Protein AF-A0A1G2R1B7-F1 (afdb_monomer_lite)

Structure (mmCIF, N/CA/C/O backbone):
data_AF-A0A1G2R1B7-F1
#
_entry.id   AF-A0A1G2R1B7-F1
#
loop_
_atom_site.group_PDB
_atom_site.id
_atom_site.type_symbol
_atom_site.label_atom_id
_atom_site.label_alt_id
_atom_site.label_comp_id
_atom_site.label_asym_id
_atom_site.label_entity_id
_atom_site.label_seq_id
_atom_site.pdbx_PDB_ins_code
_atom_site.Cartn_x
_atom_site.Cartn_y
_atom_site.Cartn_z
_atom_site.occupancy
_atom_site.B_iso_or_equiv
_atom_site.auth_seq_id
_atom_site.auth_comp_id
_atom_site.auth_asym_id
_atom_site.auth_atom_id
_atom_site.pdbx_PDB_model_num
ATOM 1 N N . MET A 1 1 ? -41.266 -16.922 10.025 1.00 44.12 1 MET A N 1
ATOM 2 C CA . MET A 1 1 ? -40.026 -17.659 10.329 1.00 44.12 1 MET A CA 1
ATOM 3 C C . MET A 1 1 ? -39.597 -18.294 9.034 1.00 44.12 1 MET A C 1
ATOM 5 O O . MET A 1 1 ? -40.320 -19.170 8.600 1.00 44.12 1 MET A O 1
ATOM 9 N N . GLU A 1 2 ? -38.520 -17.821 8.412 1.00 32.66 2 GLU A N 1
ATOM 10 C CA . GLU A 1 2 ? -37.800 -18.584 7.388 1.00 32.66 2 GLU A CA 1
ATOM 11 C C . GLU A 1 2 ? -36.465 -17.902 7.051 1.00 32.66 2 GLU A C 1
ATOM 13 O O . GLU A 1 2 ? -36.410 -16.708 6.770 1.00 32.66 2 GLU A O 1
ATOM 18 N N . ASN A 1 3 ? -35.417 -18.723 7.133 1.00 31.48 3 ASN A N 1
ATOM 19 C CA . ASN A 1 3 ? -34.144 -18.687 6.414 1.00 31.48 3 ASN A CA 1
ATOM 20 C C . ASN A 1 3 ? -33.183 -17.501 6.605 1.00 31.48 3 ASN A C 1
ATOM 22 O O . ASN A 1 3 ? -32.938 -16.717 5.697 1.00 31.48 3 ASN A O 1
ATOM 26 N N . TYR A 1 4 ? -32.482 -17.519 7.745 1.00 33.72 4 TYR A N 1
ATOM 27 C CA . TYR A 1 4 ? -31.070 -17.123 7.803 1.00 33.72 4 TYR A CA 1
ATOM 28 C C . TYR A 1 4 ? -30.216 -18.385 7.935 1.00 33.72 4 TYR A C 1
ATOM 30 O O . TYR A 1 4 ? -29.859 -18.793 9.038 1.00 33.72 4 TYR A O 1
ATOM 38 N N . GLN A 1 5 ? -29.912 -19.037 6.817 1.00 36.97 5 GLN A N 1
ATOM 39 C CA . GLN A 1 5 ? -28.820 -20.001 6.777 1.00 36.97 5 GLN A CA 1
ATOM 40 C C . GLN A 1 5 ? -27.848 -19.628 5.666 1.00 36.97 5 GLN A C 1
ATOM 42 O O . GLN A 1 5 ? -28.251 -19.266 4.564 1.00 36.97 5 GLN A O 1
ATOM 47 N N . SER A 1 6 ? -26.571 -19.756 6.028 1.00 38.34 6 SER A N 1
ATOM 48 C CA . SER A 1 6 ? -25.398 -19.755 5.155 1.00 38.34 6 SER A CA 1
ATOM 49 C C . SER A 1 6 ? -24.804 -18.388 4.812 1.00 38.34 6 SER A C 1
ATOM 51 O O . SER A 1 6 ? -24.562 -18.072 3.653 1.00 38.34 6 SER A O 1
ATOM 53 N N . ALA A 1 7 ? -24.453 -17.610 5.839 1.00 36.97 7 ALA A N 1
ATOM 54 C CA . ALA A 1 7 ? -23.246 -16.793 5.749 1.00 36.97 7 ALA A CA 1
ATOM 55 C C . ALA A 1 7 ? -22.098 -17.651 6.284 1.00 36.97 7 ALA A C 1
ATOM 57 O O . ALA A 1 7 ? -22.172 -18.129 7.416 1.00 36.97 7 ALA A O 1
ATOM 58 N N . SER A 1 8 ? -21.062 -17.876 5.480 1.00 41.03 8 SER A N 1
ATOM 59 C CA . SER A 1 8 ? -19.777 -18.381 5.957 1.00 41.03 8 SER A CA 1
ATOM 60 C C . SER A 1 8 ? -19.299 -17.453 7.077 1.00 41.03 8 SER A C 1
ATOM 62 O O . SER A 1 8 ? -18.771 -16.374 6.808 1.00 41.03 8 SER A O 1
ATOM 64 N N . SER A 1 9 ? -19.588 -17.817 8.327 1.00 53.25 9 SER A N 1
ATOM 65 C CA . SER A 1 9 ? -19.239 -17.030 9.503 1.00 53.25 9 SER A CA 1
ATOM 66 C C . SER A 1 9 ? -17.726 -16.995 9.567 1.00 53.25 9 SER A C 1
ATOM 68 O O . SER A 1 9 ? -17.106 -17.965 10.001 1.00 53.25 9 SER A O 1
ATOM 70 N N . SER A 1 10 ? -17.133 -15.889 9.123 1.00 67.31 10 SER A N 1
ATOM 71 C CA . SER A 1 10 ? -15.720 -15.641 9.344 1.00 67.31 10 SER A CA 1
ATOM 72 C C . SER A 1 10 ? -15.448 -15.867 10.832 1.00 67.31 10 SER A C 1
ATOM 74 O O . SER A 1 10 ? -16.235 -15.415 11.668 1.00 67.31 10 SER A O 1
ATOM 76 N N . PRO A 1 11 ? -14.391 -16.583 11.227 1.00 69.12 11 PRO A N 1
ATOM 77 C CA . PRO A 1 11 ? -14.187 -16.892 12.638 1.00 69.12 11 PRO A CA 1
ATOM 78 C C . PRO A 1 11 ? -13.957 -15.618 13.487 1.00 69.12 11 PRO A C 1
ATOM 80 O O . PRO A 1 11 ? -14.194 -15.613 14.695 1.00 69.12 11 PRO A O 1
ATOM 83 N N . TYR A 1 12 ? -13.645 -14.486 12.844 1.00 78.75 12 TYR A N 1
ATOM 84 C CA . TYR A 1 12 ? -13.665 -13.148 13.446 1.00 78.75 12 TYR A CA 1
ATOM 85 C C . TYR A 1 12 ? -15.077 -12.636 13.772 1.00 78.75 12 TYR A C 1
ATOM 87 O O . TYR A 1 12 ? -15.258 -11.948 14.777 1.00 78.75 12 TYR A O 1
ATOM 95 N N . ASP A 1 13 ? -16.089 -12.988 12.977 1.00 81.12 13 ASP A N 1
ATOM 96 C CA . ASP A 1 13 ? -17.489 -12.652 13.256 1.00 81.12 13 ASP A CA 1
ATOM 97 C C . ASP A 1 13 ? -18.001 -13.402 14.491 1.00 81.12 13 ASP A C 1
ATOM 99 O O . ASP A 1 13 ? -18.752 -12.834 15.285 1.00 81.12 13 ASP A O 1
ATOM 103 N N . ALA A 1 14 ? -17.530 -14.633 14.719 1.00 83.00 14 ALA A N 1
ATOM 104 C CA . ALA A 1 14 ? -17.841 -15.402 15.924 1.00 83.00 14 ALA A CA 1
ATOM 105 C C . ALA A 1 14 ? -17.226 -14.776 17.193 1.00 83.00 14 ALA A C 1
ATOM 107 O O . ALA A 1 14 ? -17.920 -14.610 18.205 1.00 83.00 14 ALA A O 1
ATOM 108 N N . ILE A 1 15 ? -15.953 -14.358 17.132 1.00 86.12 15 ILE A N 1
ATOM 109 C CA . ILE A 1 15 ? -15.302 -13.593 18.213 1.00 86.12 15 ILE A CA 1
ATOM 110 C C . ILE A 1 15 ? -16.074 -12.294 18.465 1.00 86.12 15 ILE A C 1
ATOM 112 O O . ILE A 1 15 ? -16.459 -12.001 19.599 1.00 86.12 15 ILE A O 1
ATOM 116 N N . ARG A 1 16 ? -16.359 -11.529 17.405 1.00 89.19 16 ARG A N 1
ATOM 117 C CA . ARG A 1 16 ? -17.086 -10.260 17.496 1.00 89.19 16 ARG A CA 1
ATOM 118 C C . ARG A 1 16 ? -18.461 -10.439 18.132 1.00 89.19 16 ARG A C 1
ATOM 120 O O . ARG A 1 16 ? -18.820 -9.660 19.011 1.00 89.19 16 ARG A O 1
ATOM 127 N N . ALA A 1 17 ? -19.224 -11.447 17.718 1.00 89.19 17 ALA A N 1
ATOM 128 C CA . ALA A 1 17 ? -20.538 -11.743 18.279 1.00 89.19 17 ALA A CA 1
ATOM 129 C C . ALA A 1 17 ? -20.452 -12.088 19.773 1.00 89.19 17 ALA A C 1
ATOM 131 O O . ALA A 1 17 ? -21.257 -11.606 20.572 1.00 89.19 17 ALA A O 1
ATOM 132 N N . THR A 1 18 ? -19.441 -12.868 20.165 1.00 89.56 18 THR A N 1
ATOM 133 C CA . THR A 1 18 ? -19.199 -13.228 21.568 1.00 89.56 18 THR A CA 1
ATOM 134 C C . THR A 1 18 ? -18.861 -12.000 22.413 1.00 89.56 18 THR A C 1
ATOM 136 O O . THR A 1 18 ? -19.442 -11.811 23.482 1.00 89.56 18 THR A O 1
ATOM 139 N N . LEU A 1 19 ? -17.974 -11.132 21.922 1.00 91.19 19 LEU A N 1
ATOM 140 C CA . LEU A 1 19 ? -17.608 -9.891 22.602 1.00 91.19 19 LEU A CA 1
ATOM 141 C C . LEU A 1 19 ? -18.782 -8.917 22.698 1.00 91.19 19 LEU A C 1
ATOM 143 O O . LEU A 1 19 ? -19.008 -8.369 23.768 1.00 91.19 19 LEU A O 1
ATOM 147 N N . LEU A 1 20 ? -19.577 -8.755 21.636 1.00 92.62 20 LEU A N 1
ATOM 148 C CA . LEU A 1 20 ? -20.791 -7.928 21.667 1.00 92.62 20 LEU A CA 1
ATOM 149 C C . LEU A 1 20 ? -21.794 -8.433 22.708 1.00 92.62 20 LEU A C 1
ATOM 151 O O . LEU A 1 20 ? -22.391 -7.636 23.427 1.00 92.62 20 LEU A O 1
ATOM 155 N N . LYS A 1 21 ? -21.961 -9.755 22.829 1.00 93.81 21 LYS A N 1
ATOM 156 C CA . LYS A 1 21 ? -22.828 -10.346 23.853 1.00 93.81 21 LYS A CA 1
ATOM 157 C C . LYS A 1 21 ? -22.319 -10.052 25.267 1.00 93.81 21 LYS A C 1
ATOM 159 O O . LYS A 1 21 ? -23.119 -9.707 26.132 1.00 93.81 21 LYS A O 1
ATOM 164 N N . ARG A 1 22 ? -21.010 -10.186 25.507 1.00 92.69 22 ARG A N 1
ATOM 165 C CA . ARG A 1 22 ? -20.394 -9.893 26.813 1.00 92.69 22 ARG A CA 1
ATOM 166 C C . ARG A 1 22 ? -20.450 -8.404 27.160 1.00 92.69 22 ARG A C 1
ATOM 168 O O . ARG A 1 22 ? -20.763 -8.059 28.292 1.00 92.69 22 ARG A O 1
ATOM 175 N N . GLU A 1 23 ? -20.218 -7.537 26.180 1.00 94.56 23 GLU A N 1
ATOM 176 C CA . GLU A 1 23 ? -20.336 -6.081 26.302 1.00 94.56 23 GLU A CA 1
ATOM 177 C C . GLU A 1 23 ? -21.761 -5.679 26.700 1.00 94.56 23 GLU A C 1
ATOM 179 O O . GLU A 1 23 ? -21.957 -4.967 27.685 1.00 94.56 23 GLU A O 1
ATOM 184 N N . PHE A 1 24 ? -22.764 -6.245 26.022 1.00 94.06 24 PHE A N 1
ATOM 185 C CA . PHE A 1 24 ? -24.167 -6.040 26.364 1.00 94.06 24 PHE A CA 1
ATOM 186 C C . PHE A 1 24 ? -24.490 -6.512 27.789 1.00 94.06 24 PHE A C 1
ATOM 188 O O . PHE A 1 24 ? -25.140 -5.795 28.546 1.00 94.06 24 PHE A O 1
ATOM 195 N N . GLN A 1 25 ? -24.001 -7.690 28.189 1.00 94.69 25 GLN A N 1
ATOM 196 C CA . GLN A 1 25 ? -24.178 -8.194 29.554 1.00 94.69 25 GLN A CA 1
ATOM 197 C C . GLN A 1 25 ? -23.527 -7.279 30.600 1.00 94.69 25 GLN A C 1
ATOM 199 O O . GLN A 1 25 ? -24.131 -7.037 31.640 1.00 94.69 25 GLN A O 1
ATOM 204 N N . ALA A 1 26 ? -22.332 -6.743 30.337 1.00 93.88 26 ALA A N 1
ATOM 205 C CA . ALA A 1 26 ? -21.675 -5.790 31.232 1.00 93.88 26 ALA A CA 1
ATOM 206 C C . ALA A 1 26 ? -22.489 -4.492 31.373 1.00 93.88 26 ALA A C 1
ATOM 208 O O . ALA A 1 26 ? -22.674 -4.001 32.486 1.00 93.88 26 ALA A O 1
ATOM 209 N N . ARG A 1 27 ? -23.059 -3.981 30.272 1.00 94.31 27 ARG A N 1
ATOM 210 C CA . ARG A 1 27 ? -23.970 -2.825 30.306 1.00 94.31 27 ARG A CA 1
ATOM 211 C C . ARG A 1 27 ? -25.222 -3.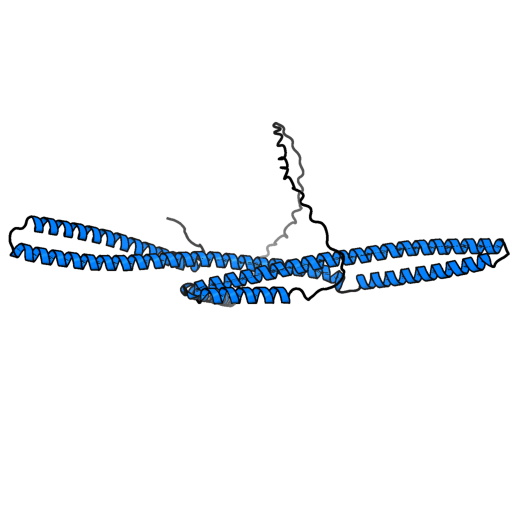086 31.137 1.00 94.31 27 ARG A C 1
ATOM 213 O O . ARG A 1 27 ? -25.626 -2.210 31.898 1.00 94.31 27 ARG A O 1
ATOM 220 N N . GLU A 1 28 ? -25.832 -4.263 31.012 1.00 96.25 28 GLU A N 1
ATOM 221 C CA . GLU A 1 28 ? -26.995 -4.628 31.830 1.00 96.25 28 GLU A CA 1
ATOM 222 C C . GLU A 1 28 ? -26.633 -4.714 33.320 1.00 96.25 28 GLU A C 1
ATOM 224 O O . GLU A 1 28 ? -27.326 -4.105 34.132 1.00 96.25 28 GLU A O 1
ATOM 229 N N . LYS A 1 29 ? -25.501 -5.341 33.679 1.00 95.50 29 LYS A N 1
ATOM 230 C CA . LYS A 1 29 ? -25.007 -5.361 35.071 1.00 95.50 29 LYS A CA 1
ATOM 231 C C . LYS A 1 29 ? -24.834 -3.948 35.638 1.00 95.50 29 LYS A C 1
ATOM 233 O O . LYS A 1 29 ? -25.224 -3.686 36.768 1.00 95.50 29 LYS A O 1
ATOM 238 N N . ILE A 1 30 ? -24.268 -3.021 34.861 1.00 96.56 30 ILE A N 1
ATOM 239 C CA . ILE A 1 30 ? -24.090 -1.623 35.289 1.00 96.56 30 ILE A CA 1
ATOM 240 C C . ILE A 1 30 ? -25.446 -0.947 35.530 1.00 96.56 30 ILE A C 1
ATOM 242 O O . ILE A 1 30 ? -25.605 -0.218 36.507 1.00 96.56 30 ILE A O 1
ATOM 246 N N . ARG A 1 31 ? -26.448 -1.207 34.681 1.00 96.88 31 ARG A N 1
ATOM 247 C CA . ARG A 1 31 ? -27.810 -0.687 34.892 1.00 96.88 31 ARG A CA 1
ATOM 248 C C . ARG A 1 31 ? -28.457 -1.247 36.153 1.00 96.88 31 ARG A C 1
ATOM 250 O O . ARG A 1 31 ? -29.159 -0.507 36.832 1.00 96.88 31 ARG A O 1
ATOM 257 N N . GLU A 1 32 ? -28.250 -2.525 36.456 1.00 96.69 32 GLU A N 1
ATOM 258 C CA . GLU A 1 32 ? -28.725 -3.135 37.704 1.00 96.69 32 GLU A CA 1
ATOM 259 C C . GLU A 1 32 ? -28.054 -2.493 38.921 1.00 96.69 32 GLU A C 1
ATOM 261 O O . GLU A 1 32 ? -28.750 -2.055 39.833 1.00 96.69 32 GLU A O 1
ATOM 266 N N . ILE A 1 33 ? -26.732 -2.314 38.874 1.00 97.06 33 ILE A N 1
ATOM 267 C CA . ILE A 1 33 ? -25.960 -1.622 39.913 1.00 97.06 33 ILE A CA 1
ATOM 268 C C . ILE A 1 33 ? -26.485 -0.201 40.148 1.00 97.06 33 ILE A C 1
ATOM 270 O O . ILE A 1 33 ? -26.634 0.198 41.297 1.00 97.06 33 ILE A O 1
ATOM 274 N N . PHE A 1 34 ? -26.833 0.553 39.100 1.00 96.88 34 PHE A N 1
ATOM 275 C CA . PHE A 1 34 ? -27.417 1.888 39.277 1.00 96.88 34 PHE A CA 1
ATOM 276 C C . PHE A 1 34 ? -28.768 1.873 40.002 1.00 96.88 34 PHE A C 1
ATOM 278 O O . PHE A 1 34 ? -29.038 2.778 40.786 1.00 96.88 34 PHE A O 1
ATOM 285 N N . ARG A 1 35 ? -29.602 0.845 39.793 1.00 97.06 35 ARG A N 1
ATOM 286 C CA . ARG A 1 35 ? -30.856 0.694 40.553 1.00 97.06 35 ARG A CA 1
ATOM 287 C C . ARG A 1 35 ? -30.583 0.373 42.023 1.00 97.06 35 ARG A C 1
ATOM 289 O O . ARG A 1 35 ? -31.303 0.851 42.893 1.00 97.06 35 ARG A O 1
ATOM 296 N N . GLU A 1 36 ? -29.554 -0.425 42.304 1.00 96.38 36 GLU A N 1
ATOM 297 C CA . GLU A 1 36 ? -29.120 -0.710 43.678 1.00 96.38 36 GLU A CA 1
ATOM 298 C C . GLU A 1 36 ? -28.527 0.537 44.359 1.00 96.38 36 GLU A C 1
ATOM 300 O O . GLU A 1 36 ? -28.822 0.784 45.526 1.00 96.38 36 GLU A O 1
ATOM 305 N N . GLU A 1 37 ? -27.753 1.359 43.637 1.00 95.69 37 GLU A N 1
ATOM 306 C CA . GLU A 1 37 ? -27.263 2.658 44.131 1.00 95.69 37 GLU A CA 1
ATOM 307 C C . GLU A 1 37 ? -28.424 3.596 44.490 1.00 95.69 37 GLU A C 1
ATOM 309 O O . GLU A 1 37 ? -28.407 4.190 45.567 1.00 95.69 37 GLU A O 1
ATOM 314 N N . GLU A 1 38 ? -29.452 3.680 43.641 1.00 96.44 38 GLU A N 1
ATOM 315 C CA . GLU A 1 38 ? -30.648 4.493 43.898 1.00 96.44 38 GLU A CA 1
ATOM 316 C C . GLU A 1 38 ? -31.419 4.008 45.138 1.00 96.44 38 GLU A C 1
ATOM 318 O O . GLU A 1 38 ? -31.846 4.819 45.959 1.00 96.44 38 GLU A O 1
ATOM 323 N N . ALA A 1 39 ? -31.556 2.691 45.325 1.00 96.44 39 ALA A N 1
ATOM 324 C CA . ALA A 1 39 ? -32.188 2.129 46.520 1.00 96.44 39 ALA A CA 1
ATOM 325 C C . ALA A 1 39 ? -31.396 2.449 47.803 1.00 96.44 39 ALA A C 1
ATOM 327 O O . ALA A 1 39 ? -31.988 2.810 48.818 1.00 96.44 39 ALA A O 1
ATOM 328 N N . ILE A 1 40 ? -30.062 2.374 47.754 1.00 95.75 40 ILE A N 1
ATOM 329 C CA . ILE A 1 40 ? -29.192 2.747 48.882 1.00 95.75 40 ILE A CA 1
ATOM 330 C C . ILE A 1 40 ? -29.316 4.238 49.207 1.00 95.75 40 ILE A C 1
ATOM 332 O O . ILE A 1 40 ? -29.351 4.600 50.380 1.00 95.75 40 ILE A O 1
ATOM 336 N N . GLU A 1 41 ? -29.400 5.100 48.193 1.00 95.06 41 GLU A N 1
ATOM 337 C CA . GLU A 1 41 ? -29.590 6.539 48.390 1.00 95.06 41 GLU A CA 1
ATOM 338 C C . GLU A 1 41 ? -30.946 6.845 49.048 1.00 95.06 41 GLU A C 1
ATOM 340 O O . GLU A 1 41 ? -31.025 7.680 49.951 1.00 95.06 41 GLU A O 1
ATOM 345 N N . GLN A 1 42 ? -32.006 6.126 48.665 1.00 96.50 42 GLN A N 1
ATOM 346 C CA . GLN A 1 42 ? -33.311 6.230 49.323 1.00 96.50 42 GLN A CA 1
ATOM 347 C C . GLN A 1 42 ? -33.262 5.754 50.785 1.00 96.50 42 GLN A C 1
ATOM 349 O O . GLN A 1 42 ? -33.799 6.440 51.659 1.00 96.50 42 GLN A O 1
ATOM 354 N N . ASP A 1 43 ? -32.596 4.629 51.070 1.00 95.06 43 ASP A N 1
ATOM 355 C CA . ASP A 1 43 ? -32.386 4.134 52.439 1.00 95.06 43 ASP A CA 1
ATOM 356 C C . ASP A 1 43 ? -31.605 5.161 53.288 1.00 95.06 43 ASP A C 1
ATOM 358 O O . ASP A 1 43 ? -31.979 5.440 54.431 1.00 95.06 43 ASP A O 1
ATOM 362 N N . GLU A 1 44 ? -30.546 5.766 52.732 1.00 94.12 44 GLU A N 1
ATOM 363 C CA . GLU A 1 44 ? -29.733 6.795 53.400 1.00 94.12 44 GLU A CA 1
ATOM 364 C C . GLU A 1 44 ? -30.587 8.015 53.775 1.00 94.12 44 GLU A C 1
ATOM 366 O O . GLU A 1 44 ? -30.583 8.446 54.931 1.00 94.12 44 GLU A O 1
ATOM 371 N N . GLN A 1 45 ? -31.393 8.518 52.834 1.00 95.12 45 GLN A N 1
ATOM 372 C CA . GLN A 1 45 ? -32.302 9.644 53.069 1.00 95.12 45 GLN A CA 1
ATOM 373 C C . GLN A 1 45 ? -33.339 9.340 54.162 1.00 95.12 45 GLN A C 1
ATOM 375 O O . GLN A 1 45 ? -33.604 10.194 55.015 1.00 95.12 45 GLN A O 1
ATOM 380 N N . GLN A 1 46 ? -33.907 8.129 54.177 1.00 95.25 46 GLN A N 1
ATOM 381 C CA . GLN A 1 46 ? -34.873 7.722 55.200 1.00 95.25 46 GLN A CA 1
ATOM 382 C C . GLN A 1 46 ? -34.244 7.670 56.597 1.00 95.25 46 GLN A C 1
ATOM 384 O O . GLN A 1 46 ? -34.845 8.170 57.554 1.00 95.25 46 GLN A O 1
ATOM 389 N N . ILE A 1 47 ? -33.037 7.110 56.727 1.00 93.69 47 ILE A N 1
ATOM 390 C CA . ILE A 1 47 ? -32.320 7.061 58.009 1.00 93.69 47 ILE A CA 1
ATOM 391 C C . ILE A 1 47 ? -31.949 8.464 58.488 1.00 93.69 47 ILE A C 1
ATOM 393 O O . ILE A 1 47 ? -32.151 8.773 59.664 1.00 93.69 47 ILE A O 1
ATOM 397 N N . GLU A 1 48 ? -31.479 9.346 57.602 1.00 91.38 48 GLU A N 1
ATOM 398 C CA . GLU A 1 48 ? -31.194 10.737 57.968 1.00 91.38 48 GLU A CA 1
ATOM 399 C C . GLU A 1 48 ? -32.447 11.480 58.452 1.00 91.38 48 GLU A C 1
ATOM 401 O O . GLU A 1 48 ? -32.392 12.230 59.433 1.00 91.38 48 GLU A O 1
ATOM 406 N N . GLU A 1 49 ? -33.595 11.277 57.803 1.00 93.50 49 GLU A N 1
ATOM 407 C CA . GLU A 1 49 ? -34.850 11.907 58.211 1.00 93.50 49 GLU A CA 1
ATOM 408 C C . GLU A 1 49 ? -35.350 11.378 59.565 1.00 93.50 49 GLU A C 1
ATOM 410 O O . GLU A 1 49 ? -35.787 12.166 60.413 1.00 93.50 49 GLU A O 1
ATOM 415 N N . GLN A 1 50 ? -35.245 10.067 59.807 1.00 92.81 50 GLN A N 1
ATOM 416 C CA . GLN A 1 50 ? -35.559 9.462 61.105 1.00 92.81 50 GLN A CA 1
ATOM 417 C C . GLN A 1 50 ? -34.638 10.004 62.202 1.00 92.81 50 GLN A C 1
ATOM 419 O O . GLN A 1 50 ? -35.115 10.418 63.258 1.00 92.81 50 GLN A O 1
ATOM 424 N N . GLN A 1 51 ? -33.335 10.111 61.930 1.00 89.44 51 GLN A N 1
ATOM 425 C CA . GLN A 1 51 ? -32.352 10.615 62.889 1.00 89.44 51 GLN A CA 1
ATOM 426 C C . GLN A 1 51 ? -32.605 12.081 63.277 1.00 89.44 51 GLN A C 1
ATOM 428 O O . GLN A 1 51 ? -32.381 12.455 64.430 1.00 89.44 51 GLN A O 1
ATOM 433 N N . ARG A 1 52 ? -33.127 12.906 62.354 1.00 90.88 52 ARG A N 1
ATOM 434 C CA . ARG A 1 52 ? -33.542 14.297 62.636 1.00 90.88 52 ARG A CA 1
ATOM 435 C C . ARG A 1 52 ? -34.769 14.391 63.543 1.00 90.88 52 ARG A C 1
ATOM 437 O O . ARG A 1 52 ? -34.886 15.358 64.293 1.00 90.88 52 ARG A O 1
ATOM 444 N N . LYS A 1 53 ? -35.694 13.434 63.443 1.00 92.31 53 LYS A N 1
ATOM 445 C CA . LYS A 1 53 ? -36.947 13.409 64.218 1.00 92.31 53 LYS A CA 1
ATOM 446 C C . LYS A 1 53 ? -36.793 12.702 65.567 1.00 92.31 53 LYS A C 1
ATOM 448 O O . LYS A 1 53 ? -37.614 12.916 66.457 1.00 92.31 53 LYS A O 1
ATOM 453 N N . GLU A 1 54 ? -35.758 11.882 65.725 1.00 92.25 54 GLU A N 1
ATOM 454 C CA . GLU A 1 54 ? -35.558 11.059 66.912 1.00 92.25 54 GLU A CA 1
ATOM 455 C C . GLU A 1 54 ? -35.018 11.867 68.104 1.00 92.25 54 GLU A C 1
ATOM 457 O O . GLU A 1 54 ? -34.089 12.673 67.995 1.00 92.25 54 GLU A O 1
ATOM 462 N N . SER A 1 55 ? -35.588 11.627 69.282 1.00 83.06 55 SER A N 1
ATOM 463 C CA . SER A 1 55 ? -35.236 12.329 70.523 1.00 83.06 55 SER A CA 1
ATOM 464 C C . SER A 1 55 ? -34.597 11.406 71.563 1.00 83.06 55 SER A C 1
ATOM 466 O O . SER A 1 55 ? -33.838 11.889 72.404 1.00 83.06 55 SER A O 1
ATOM 468 N N . SER A 1 56 ? -34.817 10.091 71.457 1.00 93.31 56 SER A N 1
ATOM 469 C CA . SER A 1 56 ? -34.238 9.074 72.337 1.00 93.31 56 SER A CA 1
ATOM 470 C C . SER A 1 56 ? -32.775 8.763 71.996 1.00 93.31 56 SER A C 1
ATOM 472 O O . SER A 1 56 ? -32.417 8.570 70.834 1.00 93.31 56 SER A O 1
ATOM 474 N N . GLU A 1 57 ? -31.909 8.686 73.011 1.00 88.19 57 GLU A N 1
ATOM 475 C CA . GLU A 1 57 ? -30.478 8.395 72.834 1.00 88.19 57 GLU A CA 1
ATOM 476 C C . GLU A 1 57 ? -30.224 6.956 72.354 1.00 88.19 57 GLU A C 1
ATOM 478 O O . GLU A 1 57 ? -29.374 6.731 71.493 1.00 88.19 57 GLU A O 1
ATOM 483 N N . ASP A 1 58 ? -30.992 5.987 72.855 1.00 90.50 58 ASP A N 1
ATOM 484 C CA . ASP A 1 58 ? -30.853 4.582 72.454 1.00 90.50 58 ASP A CA 1
ATOM 485 C C . ASP A 1 58 ? -31.306 4.365 71.004 1.00 90.50 58 ASP A C 1
ATOM 487 O O . ASP A 1 58 ? -30.641 3.663 70.241 1.00 90.50 58 ASP A O 1
ATOM 491 N N . ALA A 1 59 ? -32.383 5.039 70.588 1.00 90.25 59 ALA A N 1
ATOM 492 C CA . ALA A 1 59 ? -32.846 5.010 69.202 1.00 90.25 59 ALA A CA 1
ATOM 493 C C . ALA A 1 59 ? -31.846 5.694 68.252 1.00 90.25 59 ALA A C 1
ATOM 495 O O . ALA A 1 59 ? -31.578 5.182 67.168 1.00 90.25 59 ALA A O 1
ATOM 496 N N . LYS A 1 60 ? -31.205 6.792 68.681 1.00 91.00 60 LYS A N 1
ATOM 497 C CA . LYS A 1 60 ? -30.121 7.438 67.918 1.00 91.00 60 LYS A CA 1
ATOM 498 C C . LYS A 1 60 ? -28.915 6.524 67.709 1.00 91.00 60 LYS A C 1
ATOM 500 O O . LYS A 1 60 ? -28.379 6.500 66.605 1.00 91.00 60 LYS A O 1
ATOM 505 N N . LYS A 1 61 ? -28.507 5.764 68.732 1.00 92.19 61 LYS A N 1
ATOM 506 C CA . LYS A 1 61 ? -27.414 4.780 68.615 1.00 92.19 61 LYS A CA 1
ATOM 507 C C . LYS A 1 61 ? -27.755 3.673 67.620 1.00 92.19 61 LYS A C 1
ATOM 509 O O . LYS A 1 61 ? -26.882 3.230 66.881 1.00 92.19 61 LYS A O 1
ATOM 514 N N . GLU A 1 62 ? -29.008 3.228 67.581 1.00 93.25 62 GLU A N 1
ATOM 515 C CA . GLU A 1 62 ? -29.437 2.201 66.628 1.00 93.25 62 GLU A CA 1
ATOM 516 C C . GLU A 1 62 ? -29.504 2.736 65.189 1.00 93.25 62 GLU A C 1
ATOM 518 O O . GLU A 1 62 ? -29.002 2.085 64.273 1.00 93.25 62 GLU A O 1
ATOM 523 N N . LEU A 1 63 ? -30.009 3.958 64.989 1.00 92.62 63 LEU A N 1
ATOM 524 C CA . LEU A 1 63 ? -29.979 4.636 63.687 1.00 92.62 63 LEU A CA 1
ATOM 525 C C . LEU A 1 63 ? -28.546 4.877 63.194 1.00 92.62 63 LEU A C 1
ATOM 527 O O . LEU A 1 63 ? -28.273 4.742 62.004 1.00 92.62 63 LEU A O 1
ATOM 531 N N . GLU A 1 64 ? -27.603 5.172 64.092 1.00 92.62 64 GLU A N 1
ATOM 532 C CA . GLU A 1 64 ? -26.189 5.298 63.733 1.00 92.62 64 GLU A CA 1
ATOM 533 C C . GLU A 1 64 ? -25.600 3.969 63.236 1.00 92.62 64 GLU A C 1
ATOM 535 O O . GLU A 1 64 ? -24.886 3.959 62.232 1.00 92.62 64 GLU A O 1
ATOM 540 N N . LYS A 1 65 ? -25.945 2.831 63.857 1.00 94.56 65 LYS A N 1
ATOM 541 C CA . LYS A 1 65 ? -25.547 1.510 63.334 1.00 94.56 65 LYS A CA 1
ATOM 542 C C . LYS A 1 65 ? -26.133 1.247 61.949 1.00 94.56 65 LYS A C 1
ATOM 544 O O . LYS A 1 65 ? -25.426 0.738 61.083 1.00 94.56 65 LYS A O 1
ATOM 549 N N . GLN A 1 66 ? -27.400 1.598 61.730 1.00 95.12 66 GLN A N 1
ATOM 550 C CA . GLN A 1 66 ? -28.047 1.449 60.423 1.00 95.12 66 GLN A CA 1
ATOM 551 C C . GLN A 1 66 ? -27.387 2.339 59.365 1.00 95.12 66 GLN A C 1
ATOM 553 O O . GLN A 1 66 ? -27.113 1.868 58.265 1.00 95.12 66 GLN A O 1
ATOM 558 N N . ARG A 1 67 ? -27.027 3.580 59.715 1.00 95.00 67 ARG A N 1
ATOM 559 C CA . ARG A 1 67 ? -26.266 4.486 58.844 1.00 95.00 67 ARG A CA 1
ATOM 560 C C . ARG A 1 67 ? -24.911 3.897 58.448 1.00 95.00 67 ARG A C 1
ATOM 562 O O . ARG A 1 67 ? -24.555 3.933 57.275 1.00 95.00 67 ARG A O 1
ATOM 569 N N . TRP A 1 68 ? -24.168 3.326 59.398 1.00 95.94 68 TRP A N 1
ATOM 570 C CA . TRP A 1 68 ? -22.910 2.636 59.092 1.00 95.94 68 TRP A CA 1
ATOM 571 C C . TRP A 1 68 ? -23.122 1.416 58.188 1.00 95.94 68 TRP A C 1
ATOM 573 O O . TRP A 1 68 ? -22.364 1.232 57.240 1.00 95.94 68 TRP A O 1
ATOM 583 N N . ALA A 1 69 ? -24.184 0.636 58.408 1.00 95.50 69 ALA A N 1
ATOM 584 C CA . ALA A 1 69 ? -24.518 -0.491 57.540 1.00 95.50 69 ALA A CA 1
ATOM 585 C C . ALA A 1 69 ? -24.871 -0.055 56.101 1.00 95.50 69 ALA A C 1
ATOM 587 O O . ALA A 1 69 ? -24.525 -0.757 55.151 1.00 95.50 69 ALA A O 1
ATOM 588 N N . ILE A 1 70 ? -25.535 1.093 55.924 1.00 95.56 70 ILE A N 1
ATOM 589 C CA . ILE A 1 70 ? -25.809 1.687 54.604 1.00 95.56 70 ILE A CA 1
ATOM 590 C C . ILE A 1 70 ? -24.509 2.140 53.935 1.00 95.56 70 ILE A C 1
ATOM 592 O O . ILE A 1 70 ? -24.288 1.833 52.766 1.00 95.56 70 ILE A O 1
ATOM 596 N N . GLU A 1 71 ? -23.616 2.807 54.669 1.00 95.25 71 GLU A N 1
ATOM 597 C CA . GLU A 1 71 ? -22.313 3.237 54.147 1.00 95.25 71 GLU A CA 1
ATOM 598 C C . GLU A 1 71 ? -21.441 2.041 53.716 1.00 95.25 71 GLU A C 1
ATOM 600 O O . GLU A 1 71 ? -20.789 2.100 52.671 1.00 95.25 71 GLU A O 1
ATOM 605 N N . ASP A 1 72 ? -21.468 0.926 54.451 1.00 96.38 72 ASP A N 1
ATOM 606 C CA . ASP A 1 72 ? -20.772 -0.302 54.049 1.00 96.38 72 ASP A CA 1
ATOM 607 C C . ASP A 1 72 ? -21.347 -0.883 52.745 1.00 96.38 72 ASP A C 1
ATOM 609 O O . ASP A 1 72 ? -20.586 -1.186 51.819 1.00 96.38 72 ASP A O 1
ATOM 613 N N . ARG A 1 73 ? -22.682 -0.951 52.608 1.00 96.44 73 ARG A N 1
ATOM 614 C CA . ARG A 1 73 ? -23.334 -1.366 51.348 1.00 96.44 73 ARG A CA 1
ATOM 615 C C . ARG A 1 73 ? -22.988 -0.427 50.195 1.00 96.44 73 ARG A C 1
ATOM 617 O O . ARG A 1 73 ? -22.689 -0.888 49.096 1.00 96.44 73 ARG A O 1
ATOM 624 N N . ARG A 1 74 ? -22.980 0.886 50.435 1.00 96.19 74 ARG A N 1
ATOM 625 C CA . ARG A 1 74 ? -22.620 1.900 49.435 1.00 96.19 74 ARG A CA 1
ATOM 626 C C . ARG A 1 74 ? -21.202 1.687 48.913 1.00 96.19 74 ARG A C 1
ATOM 628 O O . ARG A 1 74 ? -20.968 1.770 47.707 1.00 96.19 74 ARG A O 1
ATOM 635 N N . ARG A 1 75 ? -20.245 1.398 49.799 1.00 96.12 75 ARG A N 1
ATOM 636 C CA . ARG A 1 75 ? -18.858 1.091 49.413 1.00 96.12 75 ARG A CA 1
ATOM 637 C C . ARG A 1 75 ? -18.770 -0.185 48.586 1.00 96.12 75 ARG A C 1
ATOM 639 O O . ARG A 1 75 ? -18.065 -0.192 47.579 1.00 96.12 75 ARG A O 1
ATOM 646 N N . GLU A 1 76 ? -19.495 -1.228 48.979 1.00 97.06 76 GLU A N 1
ATOM 647 C CA . GLU A 1 76 ? -19.542 -2.492 48.240 1.00 97.06 76 GLU A CA 1
ATOM 648 C C . GLU A 1 76 ? -20.097 -2.296 46.821 1.00 97.06 76 GLU A C 1
ATOM 650 O O . GLU A 1 76 ? -19.490 -2.739 45.845 1.00 97.06 76 GLU A O 1
ATOM 655 N N . ILE A 1 77 ? -21.212 -1.576 46.688 1.00 96.62 77 ILE A N 1
ATOM 656 C CA . ILE A 1 77 ? -21.835 -1.293 45.392 1.00 96.62 77 ILE A CA 1
ATOM 657 C C . ILE A 1 77 ? -20.946 -0.411 44.520 1.00 96.62 77 ILE A C 1
ATOM 659 O O . ILE A 1 77 ? -20.772 -0.696 43.336 1.00 96.62 77 ILE A O 1
ATOM 663 N N . LYS A 1 78 ? -20.291 0.597 45.100 1.00 95.31 78 LYS A N 1
ATOM 664 C CA . LYS A 1 78 ? -19.326 1.426 44.372 1.00 95.31 78 LYS A CA 1
ATOM 665 C C . LYS A 1 78 ? -18.162 0.599 43.820 1.00 95.31 78 LYS A C 1
ATOM 667 O O . LYS A 1 78 ? -17.723 0.841 42.695 1.00 95.31 78 LYS A O 1
ATOM 672 N N . GLN A 1 79 ? -17.673 -0.377 44.587 1.00 96.50 79 GLN A N 1
ATOM 673 C CA . GLN A 1 79 ? -16.632 -1.293 44.124 1.00 96.50 79 GLN A CA 1
ATOM 674 C C . GLN A 1 79 ? -17.143 -2.175 42.977 1.00 96.50 79 GLN A C 1
ATOM 676 O O . GLN A 1 79 ? -16.495 -2.244 41.934 1.00 96.50 79 GLN A O 1
ATOM 681 N N . LYS A 1 80 ? -18.344 -2.758 43.113 1.00 96.81 80 LYS A N 1
ATOM 682 C CA . LYS A 1 80 ? -18.995 -3.526 42.035 1.00 96.81 80 LYS A CA 1
ATOM 683 C C . LYS A 1 80 ? -19.169 -2.695 40.763 1.00 96.81 80 LYS A C 1
ATOM 685 O O . LYS A 1 80 ? -18.895 -3.198 39.675 1.00 96.81 80 LYS A O 1
ATOM 690 N N . ARG A 1 81 ? -19.572 -1.423 40.886 1.00 96.62 81 ARG A N 1
ATOM 691 C CA . ARG A 1 81 ? -19.696 -0.500 39.750 1.00 96.62 81 ARG A CA 1
ATOM 692 C C . ARG A 1 81 ? -18.361 -0.307 39.049 1.00 96.62 81 ARG A C 1
ATOM 694 O O . ARG A 1 81 ? -18.292 -0.440 37.832 1.00 96.62 81 ARG A O 1
ATOM 701 N N . TRP A 1 82 ? -17.301 -0.030 39.808 1.00 96.50 82 TRP A N 1
ATOM 702 C CA . TRP A 1 82 ? -15.964 0.146 39.244 1.00 96.50 82 TRP A CA 1
ATOM 703 C C . TRP A 1 82 ? -15.513 -1.109 38.485 1.00 96.50 82 TRP A C 1
ATOM 705 O O . TRP A 1 82 ? -15.076 -1.014 37.335 1.00 96.50 82 TRP A O 1
ATOM 715 N N . ASP A 1 83 ? -15.669 -2.290 39.079 1.00 96.31 83 ASP A N 1
ATOM 716 C CA . ASP A 1 83 ? -15.274 -3.543 38.435 1.00 96.31 83 ASP A CA 1
ATOM 717 C C . ASP A 1 83 ? -16.079 -3.803 37.147 1.00 96.31 83 ASP A C 1
ATOM 719 O O . ASP A 1 83 ? -15.495 -4.156 36.118 1.00 96.31 83 ASP A O 1
ATOM 723 N N . ALA A 1 84 ? -17.389 -3.533 37.154 1.00 94.56 84 ALA A N 1
ATOM 724 C CA . ALA A 1 84 ? -18.250 -3.665 35.978 1.00 94.56 84 ALA A CA 1
ATOM 725 C C . ALA A 1 84 ? -17.911 -2.648 34.866 1.00 94.56 84 ALA A C 1
ATOM 727 O O . ALA A 1 84 ? -17.826 -3.017 33.694 1.00 94.56 84 ALA A O 1
ATOM 728 N N . GLU A 1 85 ? -17.645 -1.383 35.207 1.00 95.12 85 GLU A N 1
ATOM 729 C CA . GLU A 1 85 ? -17.203 -0.357 34.247 1.00 95.12 85 GLU A CA 1
ATOM 730 C C . GLU A 1 85 ? -15.847 -0.711 33.616 1.00 95.12 85 GLU A C 1
ATOM 732 O O . GLU A 1 85 ? -15.614 -0.468 32.427 1.00 95.12 85 GLU A O 1
ATOM 737 N N . LYS A 1 86 ? -14.932 -1.295 34.399 1.00 95.75 86 LYS A N 1
ATOM 738 C CA . LYS A 1 86 ? -13.635 -1.770 33.902 1.00 95.75 86 LYS A CA 1
ATOM 739 C C . LYS A 1 86 ? -13.808 -2.951 32.945 1.00 95.75 86 LYS A C 1
ATOM 741 O O . LYS A 1 86 ? -13.138 -2.998 31.909 1.00 95.75 86 LYS A O 1
ATOM 746 N N . GLU A 1 87 ? -14.709 -3.878 33.268 1.00 93.25 87 GLU A N 1
ATOM 747 C CA . GLU A 1 87 ? -15.086 -4.998 32.401 1.00 93.25 87 GLU A CA 1
ATOM 748 C C . GLU A 1 87 ? -15.669 -4.485 31.068 1.00 93.25 87 GLU A C 1
ATOM 750 O O . GLU A 1 87 ? -15.172 -4.860 30.003 1.00 93.25 87 GLU A O 1
ATOM 755 N N . GLN A 1 88 ? -16.625 -3.546 31.102 1.00 93.31 88 GLN A N 1
ATOM 756 C CA . GLN A 1 88 ? -17.203 -2.944 29.892 1.00 93.31 88 GLN A CA 1
ATOM 757 C C . GLN A 1 88 ? -16.132 -2.288 29.005 1.00 93.31 88 GLN A C 1
ATOM 759 O O . GLN A 1 88 ? -16.049 -2.593 27.814 1.00 93.31 88 GLN A O 1
ATOM 764 N N . LYS A 1 89 ? -15.265 -1.440 29.579 1.00 93.81 89 LYS A N 1
ATOM 765 C CA . LYS A 1 89 ? -14.170 -0.784 28.834 1.00 93.81 89 LYS A CA 1
ATOM 766 C C . LYS A 1 89 ? -13.223 -1.791 28.183 1.00 93.81 89 LYS A C 1
ATOM 768 O O . LYS A 1 89 ? -12.712 -1.548 27.089 1.00 93.81 89 LYS A O 1
ATOM 773 N N . THR A 1 90 ? -12.994 -2.925 28.843 1.00 92.25 90 THR A N 1
ATOM 774 C CA . THR A 1 90 ? -12.164 -4.005 28.301 1.00 92.25 90 THR A CA 1
ATOM 775 C C . THR A 1 90 ? -12.811 -4.605 27.053 1.00 92.25 90 THR A C 1
ATOM 777 O O . THR A 1 90 ? -12.142 -4.721 26.026 1.00 92.25 90 THR A O 1
ATOM 780 N N . PHE A 1 91 ? -14.112 -4.912 27.089 1.00 91.75 91 PHE A N 1
ATOM 781 C CA . PHE A 1 91 ? -14.823 -5.433 25.916 1.00 91.75 91 PHE A CA 1
ATOM 782 C C . PHE A 1 91 ? -14.917 -4.414 24.774 1.00 91.75 91 PHE A C 1
ATOM 784 O O . PHE A 1 91 ? -14.731 -4.784 23.616 1.00 91.75 91 PHE A O 1
ATOM 791 N N . GLU A 1 92 ? -15.136 -3.131 25.069 1.00 92.12 92 GLU A N 1
ATOM 792 C CA . GLU A 1 92 ? -15.142 -2.067 24.055 1.00 92.12 92 GLU A CA 1
ATOM 793 C C . GLU A 1 92 ? -13.774 -1.933 23.356 1.00 92.12 92 GLU A C 1
ATOM 795 O O . GLU A 1 92 ? -13.699 -1.841 22.125 1.00 92.12 92 GLU A O 1
ATOM 800 N N . SER A 1 93 ? -12.678 -2.001 24.120 1.00 91.88 93 SER A N 1
ATOM 801 C CA . SER A 1 93 ? -11.316 -2.016 23.574 1.00 91.88 93 SER A CA 1
ATOM 802 C C . SER A 1 93 ? -11.066 -3.247 22.693 1.00 91.88 93 SER A C 1
ATOM 804 O O . SER A 1 93 ? -10.578 -3.115 21.570 1.00 91.88 93 SER A O 1
ATOM 806 N N . GLN A 1 94 ? -11.463 -4.438 23.149 1.00 90.50 94 GLN A N 1
ATOM 807 C CA . GLN A 1 94 ? -11.326 -5.678 22.377 1.00 90.50 94 GLN A CA 1
ATOM 808 C C . GLN A 1 94 ? -12.139 -5.641 21.076 1.00 90.50 94 GLN A C 1
ATOM 810 O O . GLN A 1 94 ? -11.636 -6.021 20.022 1.00 90.50 94 GLN A O 1
ATOM 815 N N . LEU A 1 95 ? -13.366 -5.114 21.106 1.00 91.19 95 LEU A N 1
ATOM 816 C CA . LEU A 1 95 ? -14.191 -4.935 19.907 1.00 91.19 95 LEU A CA 1
ATOM 817 C C . LEU A 1 95 ? -13.554 -3.996 18.882 1.00 91.19 95 LEU A C 1
ATOM 819 O O . LEU A 1 95 ? -13.753 -4.183 17.681 1.00 91.19 95 LEU A O 1
ATOM 823 N N . THR A 1 96 ? -12.806 -2.994 19.341 1.00 91.88 96 THR A N 1
ATOM 824 C CA . THR A 1 96 ? -12.063 -2.083 18.462 1.00 91.88 96 THR A CA 1
ATOM 825 C C . THR A 1 96 ? -10.928 -2.834 17.773 1.00 91.88 96 THR A C 1
ATOM 827 O O . THR A 1 96 ? -10.873 -2.850 16.548 1.00 91.88 96 THR A O 1
ATOM 830 N N . LYS A 1 97 ? -10.145 -3.609 18.532 1.00 90.56 97 LYS A N 1
ATOM 831 C CA . LYS A 1 97 ? -9.076 -4.461 17.987 1.00 90.56 97 LYS A CA 1
ATOM 832 C C . LYS A 1 97 ? -9.578 -5.471 16.955 1.00 90.56 97 LYS A C 1
ATOM 834 O O . LYS A 1 97 ? -8.929 -5.659 15.935 1.00 90.56 97 LYS A O 1
ATOM 839 N N . VAL A 1 98 ? -10.745 -6.089 17.170 1.00 89.06 98 VAL A N 1
ATOM 840 C CA . VAL A 1 98 ? -11.363 -6.985 16.169 1.00 89.06 98 VAL A CA 1
ATOM 841 C C . VAL A 1 98 ? -11.680 -6.248 14.872 1.00 89.06 98 VAL A C 1
ATOM 843 O O . VAL A 1 98 ? -11.450 -6.788 13.791 1.00 89.06 98 VAL A O 1
ATOM 846 N N . LYS A 1 99 ? -12.209 -5.023 14.954 1.00 89.94 99 LYS A N 1
ATOM 847 C CA . LYS A 1 99 ? -12.494 -4.222 13.757 1.00 89.94 99 LYS A CA 1
ATOM 848 C C . LYS A 1 99 ? -11.206 -3.879 13.017 1.00 89.94 99 LYS A C 1
ATOM 850 O O . LYS A 1 99 ? -11.142 -4.114 11.812 1.00 89.94 99 LYS A O 1
ATOM 855 N N . ASP A 1 100 ? -10.202 -3.389 13.737 1.00 90.50 100 ASP A N 1
ATOM 856 C CA . ASP A 1 100 ? -8.912 -2.997 13.167 1.00 90.50 100 ASP A CA 1
ATOM 857 C C . ASP A 1 100 ? -8.227 -4.194 12.508 1.00 90.50 100 ASP A C 1
ATOM 859 O O . ASP A 1 100 ? -7.806 -4.112 11.357 1.00 90.50 100 ASP A O 1
ATOM 863 N N . TYR A 1 101 ? -8.233 -5.351 13.173 1.00 89.25 101 TYR A N 1
ATOM 864 C CA . TYR A 1 101 ? -7.706 -6.598 12.627 1.00 89.25 101 TYR A CA 1
ATOM 865 C C . TYR A 1 101 ? -8.351 -6.969 11.286 1.00 89.25 101 TYR A C 1
ATOM 867 O O . TYR A 1 101 ? -7.655 -7.274 10.320 1.00 89.25 101 TYR A O 1
ATOM 875 N N . VAL A 1 102 ? -9.685 -6.928 11.194 1.00 87.56 102 VAL A N 1
ATOM 876 C CA . VAL A 1 102 ? -10.406 -7.263 9.954 1.00 87.56 102 VAL A CA 1
ATOM 877 C C . VAL A 1 102 ? -10.089 -6.269 8.834 1.00 87.56 102 VAL A C 1
ATOM 879 O O . VAL A 1 102 ? -9.979 -6.672 7.675 1.00 87.56 102 VAL A O 1
ATOM 882 N N . VAL A 1 103 ? -9.943 -4.981 9.156 1.00 90.62 103 VAL A N 1
ATOM 883 C CA . VAL A 1 103 ? -9.538 -3.954 8.184 1.00 90.62 103 VAL A CA 1
ATOM 884 C C . VAL A 1 103 ? -8.121 -4.228 7.681 1.00 90.62 103 VAL A C 1
ATOM 886 O O . VAL A 1 103 ? -7.919 -4.285 6.469 1.00 90.62 103 VAL A O 1
ATOM 889 N N . LEU A 1 104 ? -7.178 -4.491 8.586 1.00 91.06 104 LEU A N 1
ATOM 890 C CA . LEU A 1 104 ? -5.786 -4.789 8.252 1.00 91.06 104 LEU A CA 1
ATOM 891 C C . LEU A 1 104 ? -5.644 -6.065 7.422 1.00 91.06 104 LEU A C 1
ATOM 893 O O . LEU A 1 104 ? -4.893 -6.081 6.456 1.00 91.06 104 LEU A O 1
ATOM 897 N N . GLN A 1 105 ? -6.404 -7.119 7.726 1.00 86.88 105 GLN A N 1
ATOM 898 C CA . GLN A 1 105 ? -6.413 -8.340 6.912 1.00 86.88 105 GLN A CA 1
ATOM 899 C C . GLN A 1 105 ? -6.903 -8.081 5.482 1.00 86.88 105 GLN A C 1
ATOM 901 O O . GLN A 1 105 ? -6.328 -8.592 4.523 1.00 86.88 105 GLN A O 1
ATOM 906 N N . LYS A 1 106 ? -7.949 -7.261 5.314 1.00 87.94 106 LYS A N 1
ATOM 907 C CA . LYS A 1 106 ? -8.429 -6.871 3.979 1.00 87.94 106 LYS A CA 1
ATOM 908 C C . LYS A 1 106 ? -7.401 -6.029 3.232 1.00 87.94 106 LYS A C 1
ATOM 910 O O . LYS A 1 106 ? -7.224 -6.211 2.031 1.00 87.94 106 LYS A O 1
ATOM 915 N N . GLU A 1 107 ? -6.737 -5.115 3.932 1.00 92.12 107 GLU A N 1
ATOM 916 C CA . GLU A 1 107 ? -5.670 -4.303 3.356 1.00 92.12 107 GLU A CA 1
ATOM 917 C C . GLU A 1 107 ? -4.474 -5.166 2.940 1.00 92.12 107 GLU A C 1
ATOM 919 O O . GLU A 1 107 ? -3.983 -5.014 1.827 1.00 92.12 107 GLU A O 1
ATOM 924 N N . LEU A 1 108 ? -4.074 -6.136 3.767 1.00 90.75 108 LEU A N 1
ATOM 925 C CA . LEU A 1 108 ? -2.996 -7.076 3.462 1.00 90.75 108 LEU A CA 1
ATOM 926 C C . LEU A 1 108 ? -3.266 -7.848 2.166 1.00 90.75 108 LEU A C 1
ATOM 928 O O . LEU A 1 108 ? -2.402 -7.909 1.298 1.00 90.75 108 LEU A O 1
ATOM 932 N N . LEU A 1 109 ? -4.476 -8.394 2.010 1.00 88.44 109 LEU A N 1
ATOM 933 C CA . LEU A 1 109 ? -4.874 -9.094 0.783 1.00 88.44 109 LEU A CA 1
ATOM 934 C C . LEU A 1 109 ? -4.844 -8.172 -0.441 1.00 88.44 109 LEU A C 1
ATOM 936 O O . LEU A 1 109 ? -4.433 -8.592 -1.520 1.00 88.44 109 LEU A O 1
ATOM 940 N N . ARG A 1 110 ? -5.248 -6.908 -0.277 1.00 92.56 110 ARG A N 1
ATOM 941 C CA . ARG A 1 110 ? -5.175 -5.910 -1.348 1.00 92.56 110 ARG A CA 1
ATOM 942 C C . ARG A 1 110 ? -3.729 -5.609 -1.742 1.00 92.56 110 ARG A C 1
ATOM 944 O O . ARG A 1 110 ? -3.456 -5.528 -2.934 1.00 92.56 110 ARG A O 1
ATOM 951 N N . VAL A 1 111 ? -2.831 -5.453 -0.770 1.00 91.81 111 VAL A N 1
ATOM 952 C CA . VAL A 1 111 ? -1.400 -5.215 -1.015 1.00 91.81 111 VAL A CA 1
ATOM 953 C C . VAL A 1 111 ? -0.781 -6.402 -1.750 1.00 91.81 111 VAL A C 1
ATOM 955 O O . VAL A 1 111 ? -0.131 -6.192 -2.766 1.00 91.81 111 VAL A O 1
ATOM 958 N N . ILE A 1 112 ? -1.060 -7.638 -1.322 1.00 89.31 112 ILE A N 1
ATOM 959 C CA . ILE A 1 112 ? -0.573 -8.855 -1.997 1.00 89.31 112 ILE A CA 1
ATOM 960 C C . ILE A 1 112 ? -1.059 -8.910 -3.453 1.00 89.31 112 ILE A C 1
ATOM 962 O O . ILE A 1 112 ? -0.262 -9.120 -4.361 1.00 89.31 112 ILE A O 1
ATOM 966 N N . ALA A 1 113 ? -2.344 -8.642 -3.702 1.00 91.62 113 ALA A N 1
ATOM 967 C CA . ALA A 1 113 ? -2.880 -8.622 -5.064 1.00 91.62 113 ALA A CA 1
ATOM 968 C C . ALA A 1 113 ? -2.223 -7.538 -5.943 1.00 91.62 113 ALA A C 1
ATOM 970 O O . ALA A 1 113 ? -2.022 -7.733 -7.142 1.00 91.62 113 ALA A O 1
ATOM 971 N N . GLN A 1 114 ? -1.874 -6.386 -5.361 1.00 92.94 114 GLN A N 1
ATOM 972 C CA . GLN A 1 114 ? -1.139 -5.335 -6.066 1.00 92.94 114 GLN A CA 1
ATOM 973 C C . GLN A 1 114 ? 0.319 -5.735 -6.340 1.00 92.94 114 GLN A C 1
ATOM 975 O O . GLN A 1 114 ? 0.811 -5.449 -7.430 1.00 92.94 114 GLN A O 1
ATOM 980 N N . GLU A 1 115 ? 0.993 -6.414 -5.405 1.00 89.56 115 GLU A N 1
ATOM 981 C CA . GLU A 1 115 ? 2.340 -6.969 -5.614 1.00 89.56 115 GLU A CA 1
ATOM 982 C C . GLU A 1 115 ? 2.341 -7.965 -6.786 1.00 89.56 115 GLU A C 1
ATOM 984 O O . GLU A 1 115 ? 3.161 -7.837 -7.693 1.00 89.56 115 GLU A O 1
ATOM 989 N N . GLU A 1 116 ? 1.382 -8.895 -6.826 1.00 90.25 116 GLU A N 1
ATOM 990 C CA . GLU A 1 116 ? 1.221 -9.857 -7.928 1.00 90.25 116 GLU A CA 1
ATOM 991 C C . GLU A 1 116 ? 0.983 -9.158 -9.275 1.00 90.25 116 GLU A C 1
ATOM 993 O O . GLU A 1 116 ? 1.567 -9.529 -10.297 1.00 90.25 116 GLU A O 1
ATOM 998 N N . GLN A 1 117 ? 0.157 -8.108 -9.285 1.00 93.25 117 GLN A N 1
ATOM 999 C CA . GLN A 1 117 ? -0.094 -7.319 -10.487 1.00 93.25 117 GLN A CA 1
ATOM 1000 C C . GLN A 1 117 ? 1.173 -6.604 -10.979 1.00 93.25 117 GLN A C 1
ATOM 1002 O O . GLN A 1 117 ? 1.424 -6.578 -12.186 1.00 93.25 117 GLN A O 1
ATOM 1007 N N . ILE A 1 118 ? 1.965 -6.029 -10.072 1.00 92.50 118 ILE A N 1
ATOM 1008 C CA . ILE A 1 118 ? 3.233 -5.374 -10.418 1.00 92.50 118 ILE A CA 1
ATOM 1009 C C . ILE A 1 118 ? 4.241 -6.397 -10.934 1.00 92.50 118 ILE A C 1
ATOM 1011 O O . ILE A 1 118 ? 4.903 -6.130 -11.933 1.00 92.50 118 ILE A O 1
ATOM 1015 N N . GLU A 1 119 ? 4.334 -7.573 -10.316 1.00 90.75 119 GLU A N 1
ATOM 1016 C CA . GLU A 1 119 ? 5.231 -8.638 -10.770 1.00 90.75 119 GLU A CA 1
ATOM 1017 C C . GLU A 1 119 ? 4.860 -9.105 -12.188 1.00 90.75 119 GLU A C 1
ATOM 1019 O O . GLU A 1 119 ? 5.724 -9.248 -13.055 1.00 90.75 119 GLU A O 1
ATOM 1024 N N . MET A 1 120 ? 3.561 -9.235 -12.480 1.00 92.44 120 MET A N 1
ATOM 1025 C CA . MET A 1 120 ? 3.080 -9.518 -13.834 1.00 92.44 120 MET A CA 1
ATOM 1026 C C . MET A 1 120 ? 3.462 -8.403 -14.821 1.00 92.44 120 MET A C 1
ATOM 1028 O O . MET A 1 120 ? 3.921 -8.694 -15.925 1.00 92.44 120 MET A O 1
ATOM 1032 N N . GLN A 1 121 ? 3.294 -7.131 -14.447 1.00 90.75 121 GLN A N 1
ATOM 1033 C CA . GLN A 1 121 ? 3.678 -5.993 -15.292 1.00 90.75 121 GLN A CA 1
ATOM 1034 C C . GLN A 1 121 ? 5.190 -5.948 -15.538 1.00 90.75 121 GLN A C 1
ATOM 1036 O O . GLN A 1 121 ? 5.621 -5.736 -16.670 1.00 90.75 121 GLN A O 1
ATOM 1041 N N . LYS A 1 122 ? 5.996 -6.225 -14.513 1.00 89.81 122 LYS A N 1
ATOM 1042 C CA . LYS A 1 122 ? 7.451 -6.324 -14.617 1.00 89.81 122 LYS A CA 1
ATOM 1043 C C . LYS A 1 122 ? 7.867 -7.454 -15.557 1.00 89.81 122 LYS A C 1
ATOM 1045 O O . LYS A 1 122 ? 8.687 -7.224 -16.438 1.00 89.81 122 LYS A O 1
ATOM 1050 N N . SER A 1 123 ? 7.239 -8.628 -15.455 1.00 89.19 123 SER A N 1
ATOM 1051 C CA . SER A 1 123 ? 7.469 -9.734 -16.392 1.00 89.19 123 SER A CA 1
ATOM 1052 C C . SER A 1 123 ? 7.099 -9.362 -17.833 1.00 89.19 123 SER A C 1
ATOM 1054 O O . SER A 1 123 ? 7.802 -9.735 -18.769 1.00 89.19 123 SER A O 1
ATOM 1056 N N . GLN A 1 124 ? 6.031 -8.583 -18.041 1.00 90.56 124 GLN A N 1
ATOM 1057 C CA . GLN A 1 124 ? 5.676 -8.075 -19.371 1.00 90.56 124 GLN A CA 1
ATOM 1058 C C . GLN A 1 124 ? 6.718 -7.092 -19.920 1.00 90.56 124 GLN A C 1
ATOM 1060 O O . GLN A 1 124 ? 7.015 -7.141 -21.112 1.00 90.56 124 GLN A O 1
ATOM 1065 N N . VAL A 1 125 ? 7.272 -6.209 -19.082 1.00 89.38 125 VAL A N 1
ATOM 1066 C CA . VAL A 1 125 ? 8.378 -5.318 -19.475 1.00 89.38 125 VAL A CA 1
ATOM 1067 C C . VAL A 1 125 ? 9.617 -6.138 -19.816 1.00 89.38 125 VAL A C 1
ATOM 1069 O O . VAL A 1 125 ? 10.165 -5.962 -20.897 1.00 89.38 125 VAL A O 1
ATOM 1072 N N . GLU A 1 126 ? 9.988 -7.112 -18.986 1.00 86.81 126 GLU A N 1
ATOM 1073 C CA . GLU A 1 126 ? 11.130 -7.997 -19.240 1.00 86.81 126 GLU A CA 1
ATOM 1074 C C . GLU A 1 126 ? 10.956 -8.802 -20.540 1.00 86.81 126 GLU A C 1
ATOM 1076 O O . GLU A 1 126 ? 11.905 -8.984 -21.297 1.00 86.81 126 GLU A O 1
ATOM 1081 N N . GLN A 1 127 ? 9.734 -9.229 -20.875 1.00 86.38 127 GLN A N 1
ATOM 1082 C CA . GLN A 1 127 ? 9.440 -9.868 -22.164 1.00 86.38 127 GLN A CA 1
ATOM 1083 C C . GLN A 1 127 ? 9.575 -8.919 -23.363 1.00 86.38 127 GLN A C 1
ATOM 1085 O O . GLN A 1 127 ? 9.882 -9.391 -24.456 1.00 86.38 127 GLN A O 1
ATOM 1090 N N . LYS A 1 128 ? 9.341 -7.612 -23.188 1.00 84.94 128 LYS A N 1
ATOM 1091 C CA . LYS A 1 128 ? 9.560 -6.589 -24.227 1.00 84.94 128 LYS A CA 1
ATOM 1092 C C . LYS A 1 128 ? 11.034 -6.202 -24.348 1.00 84.94 128 LYS A C 1
ATOM 1094 O O . LYS A 1 128 ? 11.500 -5.997 -25.465 1.00 84.94 128 LYS A O 1
ATOM 1099 N N . GLU A 1 129 ? 11.756 -6.154 -23.228 1.00 79.31 129 GLU A N 1
ATOM 1100 C CA . GLU A 1 129 ? 13.208 -5.949 -23.179 1.00 79.31 129 GLU A CA 1
ATOM 1101 C C . GLU A 1 129 ? 13.939 -7.146 -23.795 1.00 79.31 129 GLU A C 1
ATOM 1103 O O . GLU A 1 129 ? 14.862 -6.968 -24.582 1.00 79.31 129 GLU A O 1
ATOM 1108 N N . ALA A 1 130 ? 13.491 -8.376 -23.530 1.00 75.06 130 ALA A N 1
ATOM 1109 C CA . ALA A 1 130 ? 14.135 -9.602 -23.990 1.00 75.06 130 ALA A CA 1
ATOM 1110 C C . ALA A 1 130 ? 14.468 -9.638 -25.497 1.00 75.06 130 ALA A C 1
ATOM 1112 O O . ALA A 1 130 ? 15.591 -10.004 -25.818 1.00 75.06 130 ALA A O 1
ATOM 1113 N N . PRO A 1 131 ? 13.597 -9.285 -26.459 1.00 72.31 131 PRO A N 1
ATOM 1114 C CA . PRO A 1 131 ? 13.974 -9.231 -27.874 1.00 72.31 131 PRO A CA 1
ATOM 1115 C C . PRO A 1 131 ? 14.959 -8.100 -28.217 1.00 72.31 131 PRO A C 1
ATOM 1117 O O . PRO A 1 131 ? 15.665 -8.211 -29.218 1.00 72.31 131 PRO A O 1
ATOM 1120 N N . GLN A 1 132 ? 15.037 -7.035 -27.414 1.00 66.25 132 GLN A N 1
ATOM 1121 C CA . GLN A 1 132 ? 16.002 -5.943 -27.594 1.00 66.25 132 GLN A CA 1
ATOM 1122 C C . GLN A 1 132 ? 17.354 -6.242 -26.926 1.00 66.25 132 GLN A C 1
ATOM 1124 O O . GLN A 1 132 ? 18.393 -5.865 -27.468 1.00 66.25 132 GLN A O 1
ATOM 1129 N N . GLU A 1 133 ? 17.348 -6.962 -25.799 1.00 61.59 133 GLU A N 1
ATOM 1130 C CA . GLU A 1 133 ? 18.530 -7.344 -25.019 1.00 61.59 133 GLU A CA 1
ATOM 1131 C C . GLU A 1 133 ? 19.126 -8.704 -25.430 1.00 61.59 133 GLU A C 1
ATOM 1133 O O . GLU A 1 133 ? 20.346 -8.838 -25.528 1.00 61.59 133 GLU A O 1
ATOM 1138 N N . ARG A 1 134 ? 18.30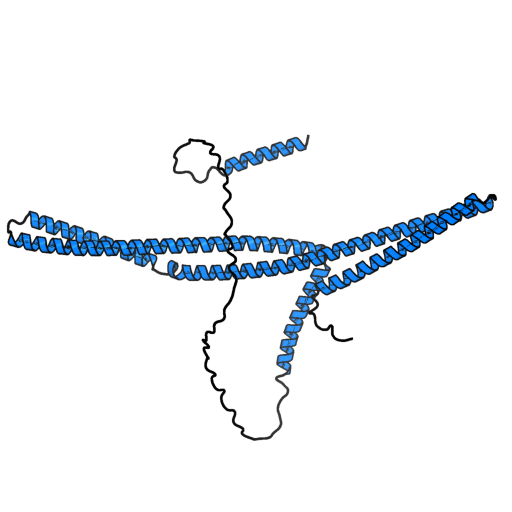5 -9.743 -25.666 1.00 54.41 134 ARG A N 1
ATOM 1139 C CA . ARG A 1 134 ? 18.784 -11.138 -25.767 1.00 54.41 134 ARG A CA 1
ATOM 1140 C C . ARG A 1 134 ? 19.508 -11.495 -27.051 1.00 54.41 134 ARG A C 1
ATOM 1142 O O . ARG A 1 134 ? 20.181 -12.522 -27.046 1.00 54.41 134 ARG A O 1
ATOM 1149 N N . SER A 1 135 ? 19.409 -10.757 -28.150 1.00 52.31 135 SER A N 1
ATOM 1150 C CA . SER A 1 135 ? 20.159 -11.166 -29.341 1.00 52.31 135 SER A CA 1
ATOM 1151 C C . SER A 1 135 ? 20.192 -10.092 -30.407 1.00 52.31 135 SER A C 1
ATOM 1153 O O . SER A 1 135 ? 19.191 -9.780 -31.043 1.00 52.31 135 SER A O 1
ATOM 1155 N N . ASP A 1 136 ? 21.405 -9.619 -30.658 1.00 61.66 136 ASP A N 1
ATOM 1156 C CA . ASP A 1 136 ? 21.867 -9.138 -31.947 1.00 61.66 136 ASP A CA 1
ATOM 1157 C C . ASP A 1 136 ? 21.186 -7.924 -32.585 1.00 61.66 136 ASP A C 1
ATOM 1159 O O . ASP A 1 136 ? 21.727 -7.477 -33.576 1.00 61.66 136 ASP A O 1
ATOM 1163 N N . VAL A 1 137 ? 20.074 -7.347 -32.125 1.00 75.19 137 VAL A N 1
ATOM 1164 C CA . VAL A 1 137 ? 19.466 -6.218 -32.866 1.00 75.19 137 VAL A CA 1
ATOM 1165 C C . VAL A 1 137 ? 20.372 -4.989 -32.817 1.00 75.19 137 VAL A C 1
ATOM 1167 O O . VAL A 1 137 ? 20.852 -4.551 -33.859 1.00 75.19 137 VAL A O 1
ATOM 1170 N N . LEU A 1 138 ? 20.723 -4.503 -31.622 1.00 81.75 138 LEU A N 1
ATOM 1171 C CA . LEU A 1 138 ? 21.701 -3.416 -31.483 1.00 81.75 138 LEU A CA 1
ATOM 1172 C C . LEU A 1 138 ? 23.066 -3.801 -32.062 1.00 81.75 138 LEU A C 1
ATOM 1174 O O . LEU A 1 138 ? 23.684 -3.007 -32.761 1.00 81.75 138 LEU A O 1
ATOM 1178 N N . GLY A 1 139 ? 23.520 -5.034 -31.821 1.00 84.81 139 GLY A N 1
ATOM 1179 C CA . GLY A 1 139 ? 24.796 -5.521 -32.347 1.00 84.81 139 GLY A CA 1
ATOM 1180 C C . GLY A 1 139 ? 24.827 -5.649 -33.878 1.00 84.81 139 GLY A C 1
ATOM 1181 O O . GLY A 1 139 ? 25.871 -5.424 -34.481 1.00 84.81 139 GLY A O 1
ATOM 1182 N N . ARG A 1 140 ? 23.708 -5.994 -34.527 1.00 86.31 140 ARG A N 1
ATOM 1183 C CA . ARG A 1 140 ? 23.545 -6.055 -35.990 1.00 86.31 140 ARG A CA 1
ATOM 1184 C C . ARG A 1 140 ? 23.467 -4.651 -36.555 1.00 86.31 140 ARG A C 1
ATOM 1186 O O . ARG A 1 140 ? 24.228 -4.380 -37.468 1.00 86.31 140 ARG A O 1
ATOM 1193 N N . ILE A 1 141 ? 22.663 -3.766 -35.964 1.00 86.94 141 ILE A N 1
ATOM 1194 C CA . ILE A 1 141 ? 22.567 -2.356 -36.371 1.00 86.94 141 ILE A CA 1
ATOM 1195 C C . ILE A 1 141 ? 23.942 -1.676 -36.253 1.00 86.94 141 ILE A C 1
ATOM 1197 O O . ILE A 1 141 ? 24.377 -1.002 -37.175 1.00 86.94 141 ILE A O 1
ATOM 1201 N N . GLN A 1 142 ? 24.692 -1.907 -35.170 1.00 88.75 142 GLN A N 1
ATOM 1202 C CA . GLN A 1 142 ? 26.056 -1.381 -35.014 1.00 88.75 142 GLN A CA 1
ATOM 1203 C C . GLN A 1 142 ? 27.045 -1.967 -36.034 1.00 88.75 142 GLN A C 1
ATOM 1205 O O . GLN A 1 142 ? 27.894 -1.244 -36.561 1.00 88.75 142 GLN A O 1
ATOM 1210 N N . LYS A 1 143 ? 26.960 -3.272 -36.325 1.00 91.81 143 LYS A N 1
ATOM 1211 C CA . LYS A 1 143 ? 27.782 -3.908 -37.368 1.00 91.81 143 LYS A CA 1
ATOM 1212 C C . LYS A 1 143 ? 27.450 -3.353 -38.750 1.00 91.81 143 LYS A C 1
ATOM 1214 O O . LYS A 1 143 ? 28.366 -3.039 -39.498 1.00 91.81 143 LYS A O 1
ATOM 1219 N N . GLU A 1 144 ? 26.170 -3.215 -39.067 1.00 93.38 144 GLU A N 1
ATOM 1220 C CA . GLU A 1 144 ? 25.672 -2.634 -40.311 1.00 93.38 144 GLU A CA 1
ATOM 1221 C C . GLU A 1 144 ? 26.147 -1.188 -40.455 1.00 93.38 144 GLU A C 1
ATOM 1223 O O . GLU A 1 144 ? 26.760 -0.857 -41.464 1.00 93.38 144 GLU A O 1
ATOM 1228 N N . LEU A 1 145 ? 26.032 -0.378 -39.399 1.00 94.50 145 LEU A N 1
ATOM 1229 C CA . LEU A 1 145 ? 26.554 0.988 -39.374 1.00 94.50 145 LEU A CA 1
ATOM 1230 C C . LEU A 1 145 ? 28.055 1.023 -39.682 1.00 94.50 145 LEU A C 1
ATOM 1232 O O . LEU A 1 145 ? 28.512 1.809 -40.507 1.00 94.50 145 LEU A O 1
ATOM 1236 N N . THR A 1 146 ? 28.824 0.126 -39.061 1.00 94.62 146 THR A N 1
ATOM 1237 C CA . THR A 1 146 ? 30.271 0.017 -39.296 1.00 94.62 146 THR A CA 1
ATOM 1238 C C . THR A 1 146 ? 30.582 -0.358 -40.750 1.00 94.62 146 THR A C 1
ATOM 1240 O O . THR A 1 146 ? 31.512 0.188 -41.340 1.00 94.62 146 THR A O 1
ATOM 1243 N N . LEU A 1 147 ? 29.806 -1.273 -41.341 1.00 95.81 147 LEU A N 1
ATOM 1244 C CA . LEU A 1 147 ? 29.965 -1.695 -42.734 1.00 95.81 147 LEU A CA 1
ATOM 1245 C C . LEU A 1 147 ? 29.617 -0.575 -43.719 1.00 95.81 147 LEU A C 1
ATOM 1247 O O . LEU A 1 147 ? 30.354 -0.372 -44.683 1.00 95.81 147 LEU A O 1
ATOM 1251 N N . VAL A 1 148 ? 28.537 0.171 -43.474 1.00 95.19 148 VAL A N 1
ATOM 1252 C CA . VAL A 1 148 ? 28.133 1.299 -44.323 1.00 95.19 148 VAL A CA 1
ATOM 1253 C C . VAL A 1 148 ? 29.176 2.415 -44.266 1.00 95.19 148 VAL A C 1
ATOM 1255 O O . VAL A 1 148 ? 29.599 2.902 -45.312 1.00 95.19 148 VAL A O 1
ATOM 1258 N N . ILE A 1 149 ? 29.688 2.745 -43.075 1.00 94.06 149 ILE A N 1
ATOM 1259 C CA . ILE A 1 149 ? 30.776 3.724 -42.912 1.00 94.06 149 ILE A CA 1
ATOM 1260 C C . ILE A 1 149 ? 32.034 3.278 -43.670 1.00 94.06 149 ILE A C 1
ATOM 1262 O O . ILE A 1 149 ? 32.651 4.078 -44.373 1.00 94.06 149 ILE A O 1
ATOM 1266 N N . ALA A 1 150 ? 32.420 2.002 -43.567 1.00 95.50 150 ALA A N 1
ATOM 1267 C CA . ALA A 1 150 ? 33.573 1.481 -44.301 1.00 95.50 150 ALA A CA 1
ATOM 1268 C C . ALA A 1 150 ? 33.369 1.580 -45.824 1.00 95.50 150 ALA A C 1
ATOM 1270 O O . ALA A 1 150 ? 34.268 2.012 -46.546 1.00 95.50 150 ALA A O 1
ATOM 1271 N N . ARG A 1 151 ? 32.167 1.253 -46.314 1.00 96.44 151 ARG A N 1
ATOM 1272 C CA . ARG A 1 151 ? 31.804 1.376 -47.732 1.00 96.44 151 ARG A CA 1
ATOM 1273 C C . ARG A 1 151 ? 31.864 2.826 -48.217 1.00 96.44 151 ARG A C 1
ATOM 1275 O O . ARG A 1 151 ? 32.369 3.070 -49.310 1.00 96.44 151 ARG A O 1
ATOM 1282 N N . GLU A 1 152 ? 31.379 3.784 -47.431 1.00 94.00 152 GLU A N 1
ATOM 1283 C CA . GLU A 1 152 ? 31.487 5.212 -47.754 1.00 94.00 152 GLU A CA 1
ATOM 1284 C C . GLU A 1 152 ? 32.942 5.665 -47.878 1.00 94.00 152 GLU A C 1
ATOM 1286 O O . GLU A 1 152 ? 33.283 6.350 -48.841 1.00 94.00 152 GLU A O 1
ATOM 1291 N N . GLN A 1 153 ? 33.805 5.249 -46.946 1.00 94.44 153 GLN A N 1
ATOM 1292 C CA . GLN A 1 153 ? 35.235 5.570 -46.972 1.00 94.44 153 GLN A CA 1
ATOM 1293 C C . GLN A 1 153 ? 35.929 4.971 -48.203 1.00 94.44 153 GLN A C 1
ATOM 1295 O O . GLN A 1 153 ? 36.746 5.634 -48.844 1.00 94.44 153 GLN A O 1
ATOM 1300 N N . GLU A 1 154 ? 35.585 3.737 -48.580 1.00 95.44 154 GLU A N 1
ATOM 1301 C CA . GLU A 1 154 ? 36.084 3.118 -49.811 1.00 95.44 154 GLU A CA 1
ATOM 1302 C C . GLU A 1 154 ? 35.620 3.865 -51.068 1.00 95.44 154 GLU A C 1
ATOM 1304 O O . GLU A 1 154 ? 36.400 4.034 -52.008 1.00 95.44 154 GLU A O 1
ATOM 1309 N N . LEU A 1 155 ? 34.359 4.310 -51.109 1.00 94.56 155 LEU A N 1
ATOM 1310 C CA . LEU A 1 155 ? 33.817 5.090 -52.224 1.00 94.56 155 LEU A CA 1
ATOM 1311 C C . LEU A 1 155 ? 34.462 6.477 -52.306 1.00 94.56 155 LEU A C 1
ATOM 1313 O O . LEU A 1 155 ? 34.793 6.925 -53.400 1.00 94.56 155 LEU A O 1
ATOM 1317 N N . GLU A 1 156 ? 34.724 7.123 -51.172 1.00 93.94 156 GLU A N 1
ATOM 1318 C CA . GLU A 1 156 ? 35.455 8.390 -51.109 1.00 93.94 156 GLU A CA 1
ATOM 1319 C C . GLU A 1 156 ? 36.903 8.242 -51.603 1.00 93.94 156 GLU A C 1
ATOM 1321 O O . GLU A 1 156 ? 37.370 9.050 -52.409 1.00 93.94 156 GLU A O 1
ATOM 1326 N N . ALA A 1 157 ? 37.596 7.167 -51.215 1.00 95.19 157 ALA A N 1
ATOM 1327 C CA . ALA A 1 157 ? 38.935 6.867 -51.719 1.00 95.19 157 ALA A CA 1
ATOM 1328 C C . ALA A 1 157 ? 38.943 6.598 -53.237 1.00 95.19 157 ALA A C 1
ATOM 1330 O O . ALA A 1 157 ? 39.820 7.090 -53.950 1.00 95.19 157 ALA A O 1
ATOM 1331 N N . LYS A 1 158 ? 37.950 5.854 -53.751 1.00 95.31 158 LYS A N 1
ATOM 1332 C CA . LYS A 1 158 ? 37.774 5.620 -55.196 1.00 95.31 158 LYS A CA 1
ATOM 1333 C C . LYS A 1 158 ? 37.492 6.918 -55.948 1.00 95.31 158 LYS A C 1
ATOM 1335 O O . LYS A 1 158 ? 38.087 7.138 -56.999 1.00 95.31 158 LYS A O 1
ATOM 1340 N N . GLN A 1 159 ? 36.627 7.778 -55.409 1.00 94.56 159 GLN A N 1
ATOM 1341 C CA . GLN A 1 159 ? 36.329 9.088 -55.985 1.00 94.56 159 GLN A CA 1
ATOM 1342 C C . GLN A 1 159 ? 37.606 9.930 -56.103 1.00 94.56 159 GLN A C 1
ATOM 1344 O O . GLN A 1 159 ? 37.895 10.453 -57.177 1.00 94.56 159 GLN A O 1
ATOM 1349 N N . TYR A 1 160 ? 38.398 10.005 -55.029 1.00 95.12 160 TYR A N 1
ATOM 1350 C CA . TYR A 1 160 ? 39.656 10.752 -55.008 1.00 95.12 160 TYR A CA 1
ATOM 1351 C C . TYR A 1 160 ? 40.670 10.241 -56.045 1.00 95.12 160 TYR A C 1
ATOM 1353 O O . TYR A 1 160 ? 41.317 11.035 -56.731 1.00 95.12 160 TYR A O 1
ATOM 1361 N N . GLU A 1 161 ? 40.809 8.920 -56.192 1.00 95.38 161 GLU A N 1
ATOM 1362 C CA . GLU A 1 161 ? 41.726 8.331 -57.174 1.00 95.38 161 GLU A CA 1
ATOM 1363 C C . GLU A 1 161 ? 41.273 8.605 -58.619 1.00 95.38 161 GLU A C 1
ATOM 1365 O O . GLU A 1 161 ? 42.108 8.939 -59.461 1.00 95.38 161 GLU A O 1
ATOM 1370 N N . ILE A 1 162 ? 39.963 8.549 -58.901 1.00 92.69 162 ILE A N 1
ATOM 1371 C CA . ILE A 1 162 ? 39.404 8.920 -60.213 1.00 92.69 162 ILE A CA 1
ATOM 1372 C C . ILE A 1 162 ? 39.664 10.403 -60.500 1.00 92.69 162 ILE A C 1
ATOM 1374 O O . ILE A 1 162 ? 40.195 10.730 -61.558 1.00 92.69 162 ILE A O 1
ATOM 1378 N N . GLU A 1 163 ? 39.380 11.301 -59.551 1.00 92.19 163 GLU A N 1
ATOM 1379 C CA . GLU A 1 163 ? 39.642 12.739 -59.703 1.00 92.19 163 GLU A CA 1
ATOM 1380 C C . GLU A 1 163 ? 41.125 13.011 -59.990 1.00 92.19 163 GLU A C 1
ATOM 1382 O O . GLU A 1 163 ? 41.470 13.765 -60.900 1.00 92.19 163 GLU A O 1
ATOM 1387 N N . LYS A 1 164 ? 42.039 12.358 -59.268 1.00 94.25 164 LYS A N 1
ATOM 1388 C CA . LYS A 1 164 ? 43.483 12.484 -59.506 1.00 94.25 164 LYS A CA 1
ATOM 1389 C C . LYS A 1 164 ? 43.880 12.047 -60.922 1.00 94.25 164 LYS A C 1
ATOM 1391 O O . LYS A 1 164 ? 44.714 12.707 -61.548 1.00 94.25 164 LYS A O 1
ATOM 1396 N N . GLN A 1 165 ? 43.293 10.966 -61.434 1.00 92.50 165 GLN A N 1
ATOM 1397 C CA . GLN A 1 165 ? 43.511 10.499 -62.806 1.00 92.50 165 GLN A CA 1
ATOM 1398 C C . GLN A 1 165 ? 42.911 11.465 -63.840 1.00 92.50 165 GLN A C 1
ATOM 1400 O O . GLN A 1 165 ? 43.565 11.755 -64.842 1.00 92.50 165 GLN A O 1
ATOM 1405 N N . GLU A 1 166 ? 41.732 12.041 -63.580 1.00 90.06 166 GLU A N 1
ATOM 1406 C CA . GLU A 1 166 ? 41.121 13.084 -64.422 1.00 90.06 166 GLU A CA 1
ATOM 1407 C C . GLU A 1 166 ? 42.025 14.311 -64.563 1.00 90.06 166 GLU A C 1
ATOM 1409 O O . GLU A 1 166 ? 42.164 14.856 -65.659 1.00 90.06 166 GLU A O 1
ATOM 1414 N N . TRP A 1 167 ? 42.644 14.749 -63.461 1.00 89.88 167 TRP A N 1
ATOM 1415 C CA . TRP A 1 167 ? 43.565 15.888 -63.451 1.00 89.88 167 TRP A CA 1
ATOM 1416 C C . TRP A 1 167 ? 44.877 15.602 -64.188 1.00 89.88 167 TRP A C 1
ATOM 1418 O O . TRP A 1 167 ? 45.449 16.512 -64.788 1.00 89.88 167 TRP A O 1
ATOM 1428 N N . ALA A 1 168 ? 45.363 14.361 -64.139 1.00 90.25 168 ALA A N 1
ATOM 1429 C CA . ALA A 1 168 ? 46.605 13.954 -64.793 1.00 90.25 168 ALA A CA 1
ATOM 1430 C C . ALA A 1 168 ? 46.447 13.716 -66.307 1.00 90.25 168 ALA A C 1
ATOM 1432 O O . ALA A 1 168 ? 47.425 13.815 -67.053 1.00 90.25 168 ALA A O 1
ATOM 1433 N N . THR A 1 169 ? 45.232 13.403 -66.760 1.00 89.69 169 THR A N 1
ATOM 1434 C CA . THR A 1 169 ? 44.942 13.026 -68.148 1.00 89.69 169 THR A CA 1
ATOM 1435 C C . THR A 1 169 ? 44.798 14.254 -69.049 1.00 89.69 169 THR A C 1
ATOM 1437 O O . THR A 1 169 ? 44.092 15.208 -68.725 1.00 89.69 169 THR A O 1
ATOM 1440 N N . GLN A 1 170 ? 45.456 14.231 -70.213 1.00 83.69 170 GLN A N 1
ATOM 1441 C CA . GLN A 1 170 ? 45.375 15.303 -71.219 1.00 83.69 170 GLN A CA 1
ATOM 1442 C C . GLN A 1 170 ? 44.432 14.975 -72.391 1.00 83.69 170 GLN A C 1
ATOM 1444 O O . GLN A 1 170 ? 44.083 15.880 -73.148 1.00 83.69 170 GLN A O 1
ATOM 1449 N N . ASP A 1 171 ? 44.002 13.716 -72.547 1.00 91.56 171 ASP A N 1
ATOM 1450 C CA . ASP A 1 171 ? 43.018 13.308 -73.558 1.00 91.56 171 ASP A CA 1
ATOM 1451 C C . ASP A 1 171 ? 41.589 13.649 -73.097 1.00 91.56 171 ASP A C 1
ATOM 1453 O O . ASP A 1 171 ? 41.105 13.174 -72.068 1.00 91.56 171 ASP A O 1
ATOM 1457 N N . GLU A 1 172 ? 40.885 14.468 -73.882 1.00 86.56 172 GLU A N 1
ATOM 1458 C CA . GLU A 1 172 ? 39.504 14.870 -73.601 1.00 86.56 172 GLU A CA 1
ATOM 1459 C C . GLU A 1 172 ? 38.515 13.698 -73.592 1.00 86.56 172 GLU A C 1
ATOM 1461 O O . GLU A 1 172 ? 37.509 13.758 -72.882 1.00 86.56 172 GLU A O 1
ATOM 1466 N N . ARG A 1 173 ? 38.754 12.641 -74.377 1.00 88.44 173 ARG A N 1
ATOM 1467 C CA . ARG A 1 173 ? 37.862 11.473 -74.409 1.00 88.44 173 ARG A CA 1
ATOM 1468 C C . ARG A 1 173 ? 38.001 10.653 -73.138 1.00 88.44 173 ARG A C 1
ATOM 1470 O O . ARG A 1 173 ? 36.989 10.322 -72.527 1.00 88.44 173 ARG 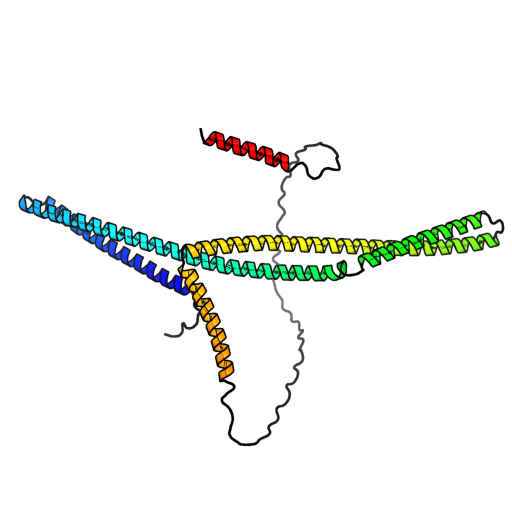A O 1
ATOM 1477 N N . GLU A 1 174 ? 39.233 10.386 -72.719 1.00 90.06 174 GLU A N 1
ATOM 1478 C CA . GLU A 1 174 ? 39.523 9.672 -71.472 1.00 90.06 174 GLU A CA 1
ATOM 1479 C C . GLU A 1 174 ? 39.032 10.470 -70.258 1.00 90.06 174 GLU A C 1
ATOM 1481 O O . GLU A 1 174 ? 38.383 9.919 -69.368 1.00 90.06 174 GLU A O 1
ATOM 1486 N N . LYS A 1 175 ? 39.208 11.796 -70.272 1.00 89.81 175 LYS A N 1
ATOM 1487 C CA . LYS A 1 175 ? 38.684 12.680 -69.227 1.00 89.81 175 LYS A CA 1
ATOM 1488 C C . LYS A 1 175 ? 37.161 12.605 -69.083 1.00 89.81 175 LYS A C 1
ATOM 1490 O O . LYS A 1 175 ? 36.671 12.533 -67.963 1.00 89.81 175 LYS A O 1
ATOM 1495 N N . ARG A 1 176 ? 36.408 12.569 -70.191 1.00 90.38 176 ARG A N 1
ATOM 1496 C CA . ARG A 1 176 ? 34.943 12.382 -70.146 1.00 90.38 176 ARG A CA 1
ATOM 1497 C C . ARG A 1 176 ? 34.555 11.021 -69.571 1.00 90.38 176 ARG A C 1
ATOM 1499 O O . ARG A 1 176 ? 33.613 10.943 -68.793 1.00 90.38 176 ARG A O 1
ATOM 1506 N N . THR A 1 177 ? 35.288 9.960 -69.913 1.00 92.50 177 THR A N 1
ATOM 1507 C CA . THR A 1 177 ? 35.008 8.626 -69.356 1.00 92.50 177 THR A CA 1
ATOM 1508 C C . THR A 1 177 ? 35.293 8.538 -67.859 1.00 92.50 177 THR A C 1
ATOM 1510 O O . THR A 1 177 ? 34.541 7.885 -67.139 1.00 92.50 177 THR A O 1
ATOM 1513 N N . LEU A 1 178 ? 36.342 9.211 -67.380 1.00 91.38 178 LEU A N 1
ATOM 1514 C CA . LEU A 1 178 ? 36.647 9.297 -65.955 1.00 91.38 178 LEU A CA 1
ATOM 1515 C C . LEU A 1 178 ? 35.600 10.143 -65.217 1.00 91.38 178 LEU A C 1
ATOM 1517 O O . LEU A 1 178 ? 35.107 9.705 -64.184 1.00 91.38 178 LEU A O 1
ATOM 1521 N N . GLU A 1 179 ? 35.148 11.255 -65.808 1.00 91.56 179 GLU A N 1
ATOM 1522 C CA . GLU A 1 179 ? 34.073 12.079 -65.241 1.00 91.56 179 GLU A CA 1
ATOM 1523 C C . GLU A 1 179 ? 32.767 11.288 -65.072 1.00 91.56 179 GLU A C 1
ATOM 1525 O O . GLU A 1 179 ? 32.121 11.359 -64.024 1.00 91.56 179 GLU A O 1
ATOM 1530 N N . GLU A 1 180 ? 32.388 10.480 -66.063 1.00 93.06 180 GLU A N 1
ATOM 1531 C CA . GLU A 1 180 ? 31.238 9.577 -65.949 1.00 93.06 180 GLU A CA 1
ATOM 1532 C C . GLU A 1 180 ? 31.414 8.539 -64.827 1.00 93.06 180 GLU A C 1
ATOM 1534 O O . GLU A 1 180 ? 30.448 8.200 -64.141 1.00 93.06 180 GLU A O 1
ATOM 1539 N N . GLN A 1 181 ? 32.631 8.026 -64.613 1.00 94.31 181 GLN A N 1
ATOM 1540 C CA . GLN A 1 181 ? 32.932 7.106 -63.510 1.00 94.31 181 GLN A CA 1
ATOM 1541 C C . GLN A 1 181 ? 32.889 7.811 -62.150 1.00 94.31 181 GLN A C 1
ATOM 1543 O O . GLN A 1 181 ? 32.321 7.259 -61.207 1.00 94.31 181 GLN A O 1
ATOM 1548 N N . ARG A 1 182 ? 33.408 9.041 -62.051 1.00 95.69 182 ARG A N 1
ATOM 1549 C CA . ARG A 1 182 ? 33.336 9.870 -60.842 1.00 95.69 182 ARG A CA 1
ATOM 1550 C C . ARG A 1 182 ? 31.889 10.105 -60.435 1.00 95.69 182 ARG A C 1
ATOM 1552 O O . ARG A 1 182 ? 31.547 9.878 -59.280 1.00 95.69 182 ARG A O 1
ATOM 1559 N N . TRP A 1 183 ? 31.026 10.499 -61.374 1.00 95.44 183 TRP A N 1
ATOM 1560 C CA . TRP A 1 183 ? 29.603 10.713 -61.089 1.00 95.44 183 TRP A CA 1
ATOM 1561 C C . TRP A 1 183 ? 28.898 9.440 -60.603 1.00 95.44 183 TRP A C 1
ATOM 1563 O O . TRP A 1 183 ? 28.132 9.513 -59.647 1.00 95.44 183 TRP A O 1
ATOM 1573 N N . LYS A 1 184 ? 29.218 8.264 -61.163 1.00 95.94 184 LYS A N 1
ATOM 1574 C CA . LYS A 1 184 ? 28.688 6.981 -60.660 1.00 95.94 184 LYS A CA 1
ATOM 1575 C C . LYS A 1 184 ? 29.110 6.697 -59.218 1.00 95.94 184 LYS A C 1
ATOM 1577 O O . LYS A 1 184 ? 28.274 6.313 -58.408 1.00 95.94 184 LYS A O 1
ATOM 1582 N N . VAL A 1 185 ? 30.382 6.921 -58.881 1.00 95.25 185 VAL A N 1
ATOM 1583 C CA . VAL A 1 185 ? 30.881 6.742 -57.506 1.00 95.25 185 VAL A CA 1
ATOM 1584 C C . VAL A 1 185 ? 30.244 7.753 -56.547 1.00 95.25 185 VAL A C 1
ATOM 1586 O O . VAL A 1 185 ? 29.920 7.396 -55.417 1.00 95.25 185 VAL A O 1
ATOM 1589 N N . VAL A 1 186 ? 30.009 8.992 -56.990 1.00 95.31 186 VAL A N 1
ATOM 1590 C CA . VAL A 1 186 ? 29.298 10.018 -56.206 1.00 95.31 186 VAL A CA 1
ATOM 1591 C C . VAL A 1 186 ? 27.854 9.597 -55.915 1.00 95.31 186 VAL A C 1
ATOM 1593 O O . VAL A 1 186 ? 27.408 9.722 -54.774 1.00 95.31 186 VAL A O 1
ATOM 1596 N N . ASP A 1 187 ? 27.135 9.063 -56.903 1.00 95.44 187 ASP A N 1
ATOM 1597 C CA . ASP A 1 187 ? 25.767 8.569 -56.709 1.00 95.44 187 ASP A CA 1
ATOM 1598 C C . ASP A 1 187 ? 25.729 7.364 -55.752 1.00 95.44 187 ASP A C 1
ATOM 1600 O O . ASP A 1 187 ? 24.896 7.318 -54.844 1.00 95.44 187 ASP A O 1
ATOM 1604 N N . GLU A 1 188 ? 26.669 6.423 -55.890 1.00 95.62 188 GLU A N 1
ATOM 1605 C CA . GLU A 1 188 ? 26.819 5.286 -54.971 1.00 95.62 188 GLU A CA 1
ATOM 1606 C C . GLU A 1 188 ? 27.158 5.734 -53.542 1.00 95.62 188 GLU A C 1
ATOM 1608 O O . GLU A 1 188 ? 26.605 5.193 -52.581 1.00 95.62 188 GLU A O 1
ATOM 1613 N N . ARG A 1 189 ? 28.025 6.744 -53.383 1.00 94.31 189 ARG A N 1
ATOM 1614 C CA . ARG A 1 189 ? 28.371 7.326 -52.077 1.00 94.31 189 ARG A CA 1
ATOM 1615 C C . ARG A 1 189 ? 27.158 7.986 -51.433 1.00 94.31 189 ARG A C 1
ATOM 1617 O O . ARG A 1 189 ? 26.925 7.801 -50.245 1.00 94.31 189 ARG A O 1
ATOM 1624 N N . ARG A 1 190 ? 26.365 8.726 -52.210 1.00 94.44 190 ARG A N 1
ATOM 1625 C CA . ARG A 1 190 ? 25.143 9.374 -51.719 1.00 94.44 190 ARG A CA 1
ATOM 1626 C C . ARG A 1 190 ? 24.091 8.358 -51.276 1.00 94.44 190 ARG A C 1
ATOM 1628 O O . ARG A 1 190 ? 23.388 8.599 -50.299 1.00 94.44 190 ARG A O 1
ATOM 1635 N N . ALA A 1 191 ? 23.983 7.231 -51.978 1.00 95.31 191 ALA A N 1
ATOM 1636 C CA . ALA A 1 191 ? 23.113 6.132 -51.570 1.00 95.31 191 ALA A CA 1
ATOM 1637 C C . ALA A 1 191 ? 23.591 5.489 -50.256 1.00 95.31 191 ALA A C 1
ATOM 1639 O O . ALA A 1 191 ? 22.773 5.256 -49.370 1.00 95.31 191 ALA A O 1
ATOM 1640 N N . ALA A 1 192 ? 24.903 5.273 -50.101 1.00 93.31 192 ALA A N 1
ATOM 1641 C CA . ALA A 1 192 ? 25.482 4.782 -48.849 1.00 93.31 192 ALA A CA 1
ATOM 1642 C C . ALA A 1 192 ? 25.265 5.768 -47.680 1.00 93.31 192 ALA A C 1
ATOM 1644 O O . ALA A 1 192 ? 24.923 5.337 -46.587 1.00 93.31 192 ALA A O 1
ATOM 1645 N N . GLU A 1 193 ? 25.330 7.081 -47.925 1.00 94.56 193 GLU A N 1
ATOM 1646 C CA . GLU A 1 193 ? 25.013 8.110 -46.919 1.00 94.56 193 GLU A CA 1
ATOM 1647 C C . GLU A 1 193 ? 23.557 8.077 -46.451 1.00 94.56 193 GLU A C 1
ATOM 1649 O O . GLU A 1 193 ? 23.272 8.243 -45.262 1.00 94.56 193 GLU A O 1
ATOM 1654 N N . GLN A 1 194 ? 22.621 7.824 -47.364 1.00 94.94 194 GLN A N 1
ATOM 1655 C CA . GLN A 1 194 ? 21.220 7.629 -46.994 1.00 94.94 194 GLN A CA 1
ATOM 1656 C C . GLN A 1 194 ? 21.021 6.347 -46.180 1.00 94.94 194 GLN A C 1
ATOM 1658 O O . GLN A 1 194 ? 20.258 6.353 -45.217 1.00 94.94 194 GLN A O 1
ATOM 1663 N N . GLU A 1 195 ? 21.718 5.268 -46.541 1.00 95.25 195 GLU A N 1
ATOM 1664 C CA . GLU A 1 195 ? 21.729 4.012 -45.786 1.00 95.25 195 GLU A CA 1
ATOM 1665 C C . GLU A 1 195 ? 22.283 4.237 -44.369 1.00 95.25 195 GLU A C 1
ATOM 1667 O O . GLU A 1 195 ? 21.646 3.845 -43.393 1.00 95.25 195 GLU A O 1
ATOM 1672 N N . ARG A 1 196 ? 23.398 4.971 -44.229 1.00 94.62 196 ARG A N 1
ATOM 1673 C CA . ARG A 1 196 ? 24.003 5.316 -42.932 1.00 94.62 196 ARG A CA 1
ATOM 1674 C C . ARG A 1 196 ? 23.008 6.040 -42.038 1.00 94.62 196 ARG A C 1
ATOM 1676 O O . ARG A 1 196 ? 22.814 5.637 -40.896 1.00 94.62 196 ARG A O 1
ATOM 1683 N N . MET A 1 197 ? 22.347 7.065 -42.573 1.00 94.94 197 MET A N 1
ATOM 1684 C CA . MET A 1 197 ? 21.354 7.851 -41.840 1.00 94.94 197 MET A CA 1
ATOM 1685 C C . MET A 1 197 ? 20.194 6.981 -41.337 1.00 94.94 197 MET A C 1
ATOM 1687 O O . MET A 1 197 ? 19.804 7.088 -40.180 1.00 94.94 197 MET A O 1
ATOM 1691 N N . GLN A 1 198 ? 19.686 6.062 -42.165 1.00 95.19 198 GLN A N 1
ATOM 1692 C CA . GLN A 1 198 ? 18.618 5.139 -41.756 1.00 95.19 198 GLN A CA 1
ATOM 1693 C C . GLN A 1 198 ? 19.061 4.201 -40.626 1.00 95.19 198 GLN A C 1
ATOM 1695 O O . GLN A 1 198 ? 18.291 3.936 -39.700 1.00 95.19 198 GLN A O 1
ATOM 1700 N N . VAL A 1 199 ? 20.301 3.711 -40.681 1.00 93.12 199 VAL A N 1
ATOM 1701 C CA . VAL A 1 199 ? 20.866 2.838 -39.644 1.00 93.12 199 VAL A CA 1
ATOM 1702 C C . VAL A 1 199 ? 21.121 3.617 -38.343 1.00 93.12 199 VAL A C 1
ATOM 1704 O O . VAL A 1 199 ? 20.836 3.106 -37.258 1.00 93.12 199 VAL A O 1
ATOM 1707 N N . GLU A 1 200 ? 21.594 4.864 -38.423 1.00 92.69 200 GLU A N 1
ATOM 1708 C CA . GLU A 1 200 ? 21.759 5.772 -37.273 1.00 92.69 200 GLU A CA 1
ATOM 1709 C C . GLU A 1 200 ? 20.415 6.098 -36.598 1.00 92.69 200 GLU A C 1
ATOM 1711 O O . GLU A 1 200 ? 20.306 6.055 -35.364 1.00 92.69 200 GLU A O 1
ATOM 1716 N N . ASP A 1 201 ? 19.373 6.352 -37.390 1.00 93.25 201 ASP A N 1
ATOM 1717 C CA . ASP A 1 201 ? 18.014 6.588 -36.898 1.00 93.25 201 ASP A CA 1
ATOM 1718 C C . ASP A 1 201 ? 17.448 5.340 -36.203 1.00 93.25 201 ASP A C 1
ATOM 1720 O O . ASP A 1 201 ? 16.899 5.427 -35.098 1.00 93.25 201 ASP A O 1
ATOM 1724 N N . ALA A 1 202 ? 17.635 4.155 -36.796 1.00 90.38 202 ALA A N 1
ATOM 1725 C CA . ALA A 1 202 ? 17.216 2.883 -36.207 1.00 90.38 202 ALA A CA 1
ATOM 1726 C C . ALA A 1 202 ? 17.941 2.588 -34.881 1.00 90.38 202 ALA A C 1
ATOM 1728 O O . ALA A 1 202 ? 17.324 2.116 -33.916 1.00 90.38 202 ALA A O 1
ATOM 1729 N N . LEU A 1 203 ? 19.238 2.904 -34.804 1.00 88.81 203 LEU A N 1
ATOM 1730 C CA . LEU A 1 203 ? 20.032 2.765 -33.585 1.00 88.81 203 LEU A CA 1
ATOM 1731 C C . LEU A 1 203 ? 19.516 3.697 -32.483 1.00 88.81 203 LEU A C 1
ATOM 1733 O O . LEU A 1 203 ? 19.289 3.266 -31.350 1.00 88.81 203 LEU A O 1
ATOM 1737 N N . THR A 1 204 ? 19.276 4.960 -32.829 1.00 90.44 204 THR A N 1
ATOM 1738 C CA . THR A 1 204 ? 18.754 5.974 -31.907 1.00 90.44 204 THR A CA 1
ATOM 1739 C C . THR A 1 204 ? 17.371 5.590 -31.382 1.00 90.44 204 THR A C 1
ATOM 1741 O O . THR A 1 204 ? 17.129 5.648 -30.175 1.00 90.44 204 THR A O 1
ATOM 1744 N N . SER A 1 205 ? 16.477 5.132 -32.260 1.00 90.25 205 SER A N 1
ATOM 1745 C CA . SER A 1 205 ? 15.140 4.656 -31.888 1.00 90.25 205 SER A CA 1
ATOM 1746 C C . SER A 1 205 ? 15.195 3.446 -30.943 1.00 90.25 205 SER A C 1
ATOM 1748 O O . SER A 1 205 ? 14.463 3.383 -29.948 1.00 90.25 205 SER A O 1
ATOM 1750 N N . SER A 1 206 ? 16.121 2.516 -31.191 1.00 87.56 206 SER A N 1
ATOM 1751 C CA . SER A 1 206 ? 16.325 1.342 -30.334 1.00 87.56 206 SER A CA 1
ATOM 1752 C C . SER A 1 206 ? 16.801 1.736 -28.930 1.00 87.56 206 SER A C 1
ATOM 1754 O O . SER A 1 206 ? 16.255 1.249 -27.940 1.00 87.56 206 SER A O 1
ATOM 1756 N N . PHE A 1 207 ? 17.748 2.676 -28.821 1.00 87.38 207 PHE A N 1
ATOM 1757 C CA . PHE A 1 207 ? 18.195 3.208 -27.527 1.00 87.38 207 PHE A CA 1
ATOM 1758 C C . PHE A 1 207 ? 17.094 3.954 -26.771 1.00 87.38 207 PHE A C 1
ATOM 1760 O O . PHE A 1 207 ? 16.970 3.800 -25.557 1.00 87.38 207 PHE A O 1
ATOM 1767 N N . GLN A 1 208 ? 16.278 4.747 -27.468 1.00 89.19 208 GLN A N 1
ATOM 1768 C CA . GLN A 1 208 ? 15.141 5.430 -26.847 1.00 89.19 208 GLN A CA 1
ATOM 1769 C C . GLN A 1 208 ? 14.140 4.431 -26.269 1.00 89.19 208 GLN A C 1
ATOM 1771 O O . GLN A 1 208 ? 13.673 4.617 -25.148 1.00 89.19 208 GLN A O 1
ATOM 1776 N N . THR A 1 209 ? 13.853 3.354 -27.000 1.00 88.62 209 THR A N 1
ATOM 1777 C CA . THR A 1 209 ? 12.913 2.328 -26.538 1.00 88.62 209 THR A CA 1
ATOM 1778 C C . THR A 1 209 ? 13.441 1.605 -25.300 1.00 88.62 209 THR A C 1
ATOM 1780 O O . THR A 1 209 ? 12.709 1.472 -24.323 1.00 88.62 209 THR A O 1
ATOM 1783 N N . LEU A 1 210 ? 14.722 1.220 -25.294 1.00 87.00 210 LEU A N 1
ATOM 1784 C CA . LEU A 1 210 ? 15.356 0.612 -24.120 1.00 87.00 210 LEU A CA 1
ATOM 1785 C C . LEU A 1 210 ? 15.329 1.536 -22.903 1.00 87.00 210 LEU A C 1
ATOM 1787 O O . LEU A 1 210 ? 15.009 1.092 -21.809 1.00 87.00 210 LEU A O 1
ATOM 1791 N N . ARG A 1 211 ? 15.584 2.835 -23.090 1.00 89.31 211 ARG A N 1
ATOM 1792 C CA . ARG A 1 211 ? 15.516 3.814 -21.999 1.00 89.31 211 ARG A CA 1
ATOM 1793 C C . ARG A 1 211 ? 14.110 3.931 -21.406 1.00 89.31 211 ARG A C 1
ATOM 1795 O O . ARG A 1 211 ? 13.970 4.125 -20.200 1.00 89.31 211 ARG A O 1
ATOM 1802 N N . VAL A 1 212 ? 13.071 3.840 -22.239 1.00 91.62 212 VAL A N 1
ATOM 1803 C CA . VAL A 1 212 ? 11.680 3.856 -21.764 1.00 91.62 212 VAL A CA 1
ATOM 1804 C C . VAL A 1 212 ? 11.397 2.600 -20.946 1.00 91.62 212 VAL A C 1
ATOM 1806 O O . VAL A 1 212 ? 10.938 2.729 -19.814 1.00 91.62 212 VAL A O 1
ATOM 1809 N N . LEU A 1 213 ? 11.746 1.418 -21.457 1.00 89.38 213 LEU A N 1
ATOM 1810 C CA . LEU A 1 213 ? 11.536 0.154 -20.744 1.00 89.38 213 LEU A CA 1
ATOM 1811 C C . LEU A 1 213 ? 12.325 0.089 -19.434 1.00 89.38 213 LEU A C 1
ATOM 1813 O O . LEU A 1 213 ? 11.757 -0.272 -18.407 1.00 89.38 213 LEU A O 1
ATOM 1817 N N . GLU A 1 214 ? 13.571 0.566 -19.428 1.00 89.06 214 GLU A N 1
ATOM 1818 C CA . GLU A 1 214 ? 14.376 0.655 -18.213 1.00 89.06 214 GLU A CA 1
ATOM 1819 C C . GLU A 1 214 ? 13.699 1.547 -17.165 1.00 89.06 214 GLU A C 1
ATOM 1821 O O . GLU A 1 214 ? 13.627 1.173 -15.995 1.00 89.06 214 GLU A O 1
ATOM 1826 N N . SER A 1 215 ? 13.138 2.689 -17.579 1.00 90.12 215 SER A N 1
ATOM 1827 C CA . SER A 1 215 ? 12.430 3.580 -16.656 1.00 90.12 215 SER A CA 1
ATOM 1828 C C . SER A 1 215 ? 11.098 2.997 -16.158 1.00 90.12 215 SER A C 1
ATOM 1830 O O . SER A 1 215 ? 10.752 3.168 -14.986 1.00 90.12 215 SER A O 1
ATOM 1832 N N . GLU A 1 216 ? 10.372 2.253 -17.000 1.00 92.38 216 GLU A N 1
ATOM 1833 C CA . GLU A 1 216 ? 9.203 1.467 -16.585 1.00 92.38 216 GLU A CA 1
ATOM 1834 C C . GLU A 1 216 ? 9.598 0.396 -15.560 1.00 92.38 216 GLU A C 1
ATOM 1836 O O . GLU A 1 216 ? 8.970 0.292 -14.504 1.00 92.38 216 GLU A O 1
ATOM 1841 N N . ARG A 1 217 ? 10.676 -0.354 -15.817 1.00 89.81 217 ARG A N 1
ATOM 1842 C CA . ARG A 1 217 ? 11.194 -1.398 -14.926 1.00 89.81 217 ARG A CA 1
ATOM 1843 C C . ARG A 1 217 ? 11.588 -0.838 -13.565 1.00 89.81 217 ARG A C 1
ATOM 1845 O O . ARG A 1 217 ? 11.182 -1.396 -12.546 1.00 89.81 217 ARG A O 1
ATOM 1852 N N . THR A 1 218 ? 12.343 0.263 -13.528 1.00 90.31 218 THR A N 1
ATOM 1853 C CA . THR A 1 218 ? 12.707 0.915 -12.260 1.00 90.31 218 THR A CA 1
ATOM 1854 C C . THR A 1 218 ? 11.472 1.429 -11.529 1.00 90.31 218 THR A C 1
ATOM 1856 O O . THR A 1 218 ? 11.358 1.230 -10.324 1.00 90.31 218 THR A O 1
ATOM 1859 N N . GLY A 1 219 ? 10.499 1.998 -12.248 1.00 93.12 219 GLY A N 1
ATOM 1860 C CA . GLY A 1 219 ? 9.251 2.472 -11.648 1.00 93.12 219 GLY A CA 1
ATOM 1861 C C . GLY A 1 219 ? 8.389 1.348 -11.060 1.00 93.12 219 GLY A C 1
ATOM 1862 O O . GLY A 1 219 ? 7.731 1.542 -10.036 1.00 93.12 219 GLY A O 1
ATOM 1863 N N . TYR A 1 220 ? 8.384 0.159 -11.669 1.00 92.56 220 TYR A N 1
ATOM 1864 C CA . TYR A 1 220 ? 7.730 -1.017 -11.091 1.00 92.56 220 TYR A CA 1
ATOM 1865 C C . TYR A 1 220 ? 8.472 -1.547 -9.861 1.00 92.56 220 TYR A C 1
ATOM 1867 O O . TYR A 1 220 ? 7.819 -1.916 -8.885 1.00 92.56 220 TYR A O 1
ATOM 1875 N N . GLU A 1 221 ? 9.807 -1.538 -9.862 1.00 90.69 221 GLU A N 1
ATOM 1876 C CA . GLU A 1 221 ? 10.599 -1.950 -8.697 1.00 90.69 221 GLU A CA 1
ATOM 1877 C C . GLU A 1 221 ? 10.388 -1.016 -7.497 1.00 90.69 221 GLU A C 1
ATOM 1879 O O . GLU A 1 221 ? 10.194 -1.488 -6.380 1.00 90.69 221 GLU A O 1
ATOM 1884 N N . GLU A 1 222 ? 10.342 0.299 -7.717 1.00 93.44 222 GLU A N 1
ATOM 1885 C CA . GLU A 1 222 ? 10.052 1.278 -6.661 1.00 93.44 222 GLU A CA 1
ATOM 1886 C C . GLU A 1 222 ? 8.671 1.044 -6.033 1.00 93.44 222 GLU A C 1
ATOM 1888 O O . GLU A 1 222 ? 8.542 0.966 -4.809 1.00 93.44 222 GLU A O 1
ATOM 1893 N N . LYS A 1 223 ? 7.636 0.850 -6.861 1.00 94.31 223 LYS A N 1
ATOM 1894 C CA . LYS A 1 223 ? 6.282 0.542 -6.372 1.00 94.31 223 LYS A CA 1
ATOM 1895 C C . LYS A 1 223 ? 6.232 -0.787 -5.619 1.00 94.31 223 LYS A C 1
ATOM 1897 O O . LYS A 1 223 ? 5.538 -0.891 -4.612 1.00 94.31 223 LYS A O 1
ATOM 1902 N N . ARG A 1 224 ? 6.967 -1.801 -6.085 1.00 93.19 224 ARG A N 1
ATOM 1903 C CA . ARG A 1 224 ? 7.089 -3.099 -5.407 1.00 93.19 224 ARG A CA 1
ATOM 1904 C C . ARG A 1 224 ? 7.710 -2.940 -4.018 1.00 93.19 224 ARG A C 1
ATOM 1906 O O . ARG A 1 224 ? 7.174 -3.490 -3.064 1.00 93.19 224 ARG A O 1
ATOM 1913 N N . GLN A 1 225 ? 8.778 -2.154 -3.885 1.00 92.75 225 GLN A N 1
ATOM 1914 C CA . GLN A 1 225 ? 9.413 -1.870 -2.591 1.00 92.75 225 GLN A CA 1
ATOM 1915 C C . GLN A 1 225 ? 8.485 -1.102 -1.639 1.00 92.75 225 GLN A C 1
ATOM 1917 O O . GLN A 1 225 ? 8.454 -1.380 -0.438 1.00 92.75 225 GLN A O 1
ATOM 1922 N N . GLU A 1 226 ? 7.704 -0.151 -2.158 1.00 94.62 226 GLU A N 1
ATOM 1923 C CA . GLU A 1 226 ? 6.706 0.574 -1.366 1.00 94.62 226 GLU A CA 1
ATOM 1924 C C . GLU A 1 226 ? 5.612 -0.367 -0.838 1.00 94.62 226 GLU A C 1
ATOM 1926 O O . GLU A 1 226 ? 5.276 -0.325 0.351 1.00 94.62 226 GLU A O 1
ATOM 1931 N N . LEU A 1 227 ? 5.098 -1.257 -1.692 1.00 92.81 227 LEU A N 1
ATOM 1932 C CA . LEU A 1 227 ? 4.122 -2.267 -1.286 1.00 92.81 227 LEU A CA 1
ATOM 1933 C C . LEU A 1 227 ? 4.706 -3.271 -0.293 1.00 92.81 227 LEU A C 1
ATOM 1935 O O . LEU A 1 227 ? 4.042 -3.569 0.696 1.00 92.81 227 LEU A O 1
ATOM 1939 N N . GLU A 1 228 ? 5.946 -3.723 -0.484 1.00 92.88 228 GLU A N 1
ATOM 1940 C CA . GLU A 1 228 ? 6.611 -4.646 0.440 1.00 92.88 228 GLU A CA 1
ATOM 1941 C C . GLU A 1 228 ? 6.750 -4.022 1.833 1.00 92.88 228 GLU A C 1
ATOM 1943 O O . GLU A 1 228 ? 6.432 -4.652 2.848 1.00 92.88 228 GLU A O 1
ATOM 1948 N N . LYS A 1 229 ? 7.146 -2.746 1.891 1.00 94.62 229 LYS A N 1
ATOM 1949 C CA . LYS A 1 229 ? 7.189 -1.989 3.143 1.00 94.62 229 LYS A CA 1
ATOM 1950 C C . LYS A 1 229 ? 5.802 -1.904 3.781 1.00 94.62 229 LYS A C 1
ATOM 1952 O O . LYS A 1 229 ? 5.664 -2.182 4.973 1.00 94.62 229 LYS A O 1
ATOM 1957 N N . ARG A 1 230 ? 4.768 -1.572 2.999 1.00 95.62 230 ARG A N 1
ATOM 1958 C CA . ARG A 1 230 ? 3.388 -1.505 3.498 1.00 95.62 230 ARG A CA 1
ATOM 1959 C C . ARG A 1 230 ? 2.902 -2.863 4.004 1.00 95.62 230 ARG A C 1
ATOM 1961 O O . ARG A 1 230 ? 2.257 -2.929 5.049 1.00 95.62 230 ARG A O 1
ATOM 1968 N N . ARG A 1 231 ? 3.243 -3.952 3.310 1.00 93.69 231 ARG A N 1
ATOM 1969 C CA . ARG A 1 231 ? 2.937 -5.326 3.719 1.00 93.69 231 ARG A CA 1
ATOM 1970 C C . ARG A 1 231 ? 3.551 -5.632 5.077 1.00 93.69 231 ARG A C 1
ATOM 1972 O O . ARG A 1 231 ? 2.864 -6.169 5.942 1.00 93.69 231 ARG A O 1
ATOM 1979 N N . TRP A 1 232 ? 4.816 -5.264 5.269 1.00 95.56 232 TRP A N 1
ATOM 1980 C CA . TRP A 1 232 ? 5.532 -5.477 6.522 1.00 95.56 232 TRP A CA 1
ATOM 1981 C C . TRP A 1 232 ? 4.919 -4.677 7.679 1.00 95.56 232 TRP A C 1
ATOM 1983 O O . TRP A 1 232 ? 4.677 -5.237 8.744 1.00 95.56 232 TRP A O 1
ATOM 1993 N N . GLU A 1 233 ? 4.570 -3.407 7.453 1.00 95.94 233 GLU A N 1
ATOM 1994 C CA . GLU A 1 233 ? 3.864 -2.573 8.439 1.00 95.94 233 GLU A CA 1
ATOM 1995 C C . GLU A 1 233 ? 2.517 -3.179 8.856 1.00 95.94 233 GLU A C 1
ATOM 1997 O O . GLU A 1 233 ? 2.202 -3.245 10.044 1.00 95.94 233 GLU A O 1
ATOM 2002 N N . ILE A 1 234 ? 1.719 -3.653 7.893 1.00 92.12 234 ILE A N 1
ATOM 2003 C CA . ILE A 1 234 ? 0.433 -4.299 8.183 1.00 92.12 234 ILE A CA 1
ATOM 2004 C C . ILE A 1 234 ? 0.653 -5.599 8.964 1.00 92.12 234 ILE A C 1
ATOM 2006 O O . ILE A 1 234 ? -0.072 -5.871 9.921 1.00 92.12 234 ILE A O 1
ATOM 2010 N N . GLN A 1 235 ? 1.648 -6.406 8.584 1.00 92.00 235 GLN A N 1
ATOM 2011 C CA . GLN A 1 235 ? 1.983 -7.647 9.286 1.00 92.00 235 GLN A CA 1
ATOM 2012 C C . GLN A 1 235 ? 2.414 -7.391 10.735 1.00 92.00 235 GLN A C 1
ATOM 2014 O O . GLN A 1 235 ? 1.990 -8.133 11.620 1.00 92.00 235 GLN A O 1
ATOM 2019 N N . ASP A 1 236 ? 3.186 -6.336 10.985 1.00 94.06 236 ASP A N 1
ATOM 2020 C CA . ASP A 1 236 ? 3.597 -5.928 12.331 1.00 94.06 236 ASP A CA 1
ATOM 2021 C C . ASP A 1 236 ? 2.394 -5.488 13.182 1.00 94.06 236 ASP A C 1
ATOM 2023 O O . AS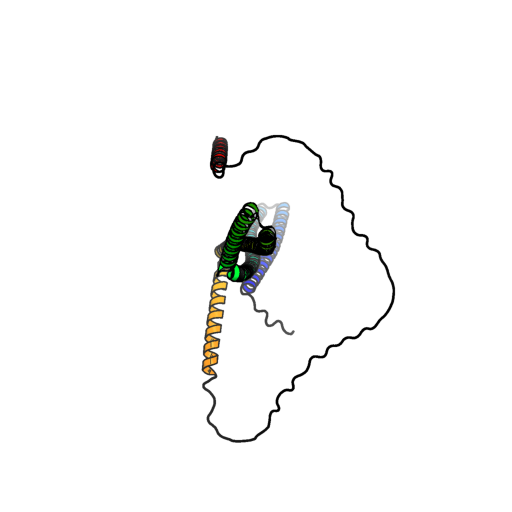P A 1 236 ? 2.196 -5.982 14.293 1.00 94.06 236 ASP A O 1
ATOM 2027 N N . GLN A 1 237 ? 1.502 -4.661 12.626 1.00 92.44 237 GLN A N 1
ATOM 2028 C CA . GLN A 1 237 ? 0.267 -4.246 13.306 1.00 92.44 237 GLN A CA 1
ATOM 2029 C C . GLN A 1 237 ? -0.652 -5.435 13.619 1.00 92.44 237 GLN A C 1
ATOM 2031 O O . GLN A 1 237 ? -1.204 -5.538 14.717 1.00 92.44 237 GLN A O 1
ATOM 2036 N N . VAL A 1 238 ? -0.798 -6.365 12.673 1.00 89.75 238 VAL A N 1
ATOM 2037 C CA . VAL A 1 238 ? -1.544 -7.614 12.870 1.00 89.75 238 VAL A CA 1
ATOM 2038 C C . VAL A 1 238 ? -0.913 -8.448 13.985 1.00 89.75 238 VAL A C 1
ATOM 2040 O O . VAL A 1 238 ? -1.637 -8.933 14.854 1.00 89.75 238 VAL A O 1
ATOM 2043 N N . ALA A 1 239 ? 0.415 -8.584 14.004 1.00 88.62 239 ALA A N 1
ATOM 2044 C CA . ALA A 1 239 ? 1.131 -9.328 15.035 1.00 88.62 239 ALA A CA 1
ATOM 2045 C C . ALA A 1 239 ? 0.969 -8.689 16.422 1.00 88.62 239 ALA A C 1
ATOM 2047 O O . ALA A 1 239 ? 0.760 -9.402 17.405 1.00 88.62 239 ALA A O 1
ATOM 2048 N N . GLN A 1 240 ? 0.997 -7.358 16.511 1.00 90.00 240 GLN A N 1
ATOM 2049 C CA . GLN A 1 240 ? 0.743 -6.645 17.760 1.00 90.00 240 GLN A CA 1
ATOM 2050 C C . GLN A 1 240 ? -0.676 -6.920 18.282 1.00 90.00 240 GLN A C 1
ATOM 2052 O O . GLN A 1 240 ? -0.854 -7.240 19.459 1.00 90.00 240 GLN A O 1
ATOM 2057 N N . ILE A 1 241 ? -1.687 -6.874 17.410 1.00 87.31 241 ILE A N 1
ATOM 2058 C CA . ILE A 1 241 ? -3.066 -7.206 17.793 1.00 87.31 241 ILE A CA 1
ATOM 2059 C C . ILE A 1 241 ? -3.177 -8.675 18.234 1.00 87.31 241 ILE A C 1
ATOM 2061 O O . ILE A 1 241 ? -3.856 -8.961 19.219 1.00 87.31 241 ILE A O 1
ATOM 2065 N N . GLU A 1 242 ? -2.500 -9.603 17.553 1.00 84.62 242 GLU A N 1
ATOM 2066 C CA . GLU A 1 242 ? -2.476 -11.029 17.911 1.00 84.62 242 GLU A CA 1
ATOM 2067 C C . GLU A 1 242 ? -1.806 -11.286 19.273 1.00 84.62 242 GLU A C 1
ATOM 2069 O O . GLU A 1 242 ? -2.268 -12.148 20.022 1.00 84.62 242 GLU A O 1
ATOM 2074 N N . GLN A 1 243 ? -0.772 -10.520 19.639 1.00 86.00 243 GLN A N 1
ATOM 2075 C CA . GLN A 1 243 ? -0.154 -10.587 20.970 1.00 86.00 243 GLN A CA 1
ATOM 2076 C C . GLN A 1 243 ? -1.083 -10.057 22.065 1.00 86.00 243 GLN A C 1
ATOM 2078 O O . GLN A 1 243 ? -1.207 -10.658 23.132 1.00 86.00 243 GLN A O 1
ATOM 2083 N N . GLU A 1 244 ? -1.747 -8.931 21.807 1.00 83.44 244 GLU A N 1
ATOM 2084 C CA . GLU A 1 244 ? -2.669 -8.321 22.764 1.00 83.44 244 GLU A CA 1
ATOM 2085 C C . GLU A 1 244 ? -4.010 -9.070 22.863 1.00 83.44 244 GLU A C 1
ATOM 2087 O O . GLU A 1 244 ? -4.749 -8.885 23.835 1.00 83.44 244 GLU A O 1
ATOM 2092 N N . PHE A 1 245 ? -4.342 -9.895 21.866 1.00 79.00 245 PHE A N 1
ATOM 2093 C CA . PHE A 1 245 ? -5.580 -10.665 21.796 1.00 79.00 245 PHE A CA 1
ATOM 2094 C C . PHE A 1 245 ? -5.353 -12.064 21.171 1.00 79.00 245 PHE A C 1
ATOM 2096 O O . PHE A 1 245 ? -5.677 -12.300 20.002 1.00 79.00 245 PHE A O 1
ATOM 2103 N N . PRO A 1 246 ? -4.845 -13.035 21.961 1.00 76.50 246 PRO A N 1
ATOM 2104 C CA . PRO A 1 246 ? -4.434 -14.359 21.471 1.00 76.50 246 PRO A CA 1
ATOM 2105 C C . PRO A 1 246 ? -5.561 -15.208 20.871 1.00 76.50 246 PRO A C 1
ATOM 2107 O O . PRO A 1 246 ? -5.300 -16.159 20.130 1.00 76.50 246 PRO A O 1
ATOM 2110 N N . GLU A 1 247 ? -6.822 -14.876 21.169 1.00 73.38 247 GLU A N 1
ATOM 2111 C CA . GLU A 1 247 ? -7.995 -15.551 20.601 1.00 73.38 247 GLU A CA 1
ATOM 2112 C C . GLU A 1 247 ? -7.988 -15.500 19.057 1.00 73.38 247 GLU A C 1
ATOM 2114 O O . GLU A 1 247 ? -8.461 -16.442 18.419 1.00 73.38 247 GLU A O 1
ATOM 2119 N N . PHE A 1 248 ? -7.355 -14.487 18.439 1.00 68.88 248 PHE A N 1
ATOM 2120 C CA . PHE A 1 248 ? -7.161 -14.431 16.982 1.00 68.88 248 PHE A CA 1
ATOM 2121 C C . PHE A 1 248 ? -6.231 -15.528 16.444 1.00 68.88 248 PHE A C 1
ATOM 2123 O O . PHE A 1 248 ? -6.511 -16.112 15.396 1.00 68.88 248 PHE A O 1
ATOM 2130 N N . VAL A 1 249 ? -5.155 -15.863 17.163 1.00 65.56 249 VAL A N 1
ATOM 2131 C CA . VAL A 1 249 ? -4.192 -16.910 16.765 1.00 65.56 249 VAL A CA 1
ATOM 2132 C C . VAL A 1 249 ? -4.827 -18.300 16.875 1.00 65.56 249 VAL A C 1
ATOM 2134 O O . VAL A 1 249 ? -4.635 -19.163 16.010 1.00 65.56 249 VAL A O 1
ATOM 2137 N N . SER A 1 250 ? -5.644 -18.512 17.911 1.00 62.91 250 SER A N 1
ATOM 2138 C CA . SER A 1 250 ? -6.431 -19.742 18.078 1.00 62.91 250 SER A CA 1
ATOM 2139 C C . SER A 1 250 ? -7.420 -19.937 16.925 1.00 62.91 250 SER A C 1
ATOM 2141 O O . SER A 1 250 ? -7.555 -21.038 16.397 1.00 62.91 250 SER A O 1
ATOM 2143 N N . VAL A 1 251 ? -8.064 -18.856 16.484 1.00 61.91 251 VAL A N 1
ATOM 2144 C CA . VAL A 1 251 ? -8.979 -18.869 15.340 1.00 61.91 251 VAL A CA 1
ATOM 2145 C C . VAL A 1 251 ? -8.258 -19.184 14.026 1.00 61.91 251 VAL A C 1
ATOM 2147 O O . VAL A 1 251 ? -8.723 -20.030 13.263 1.00 61.91 251 VAL A O 1
ATOM 2150 N N . LYS A 1 252 ? -7.097 -18.567 13.775 1.00 61.19 252 LYS A N 1
ATOM 2151 C CA . LYS A 1 252 ? -6.273 -18.840 12.584 1.00 61.19 252 LYS A CA 1
ATOM 2152 C C . LYS A 1 252 ? -5.864 -20.313 12.513 1.00 61.19 252 LYS A C 1
ATOM 2154 O O . LYS A 1 252 ? -5.994 -20.951 11.474 1.00 61.19 252 LYS A O 1
ATOM 2159 N N . SER A 1 253 ? -5.405 -20.867 13.633 1.00 60.34 253 SER A N 1
ATOM 2160 C CA . SER A 1 253 ? -4.958 -22.263 13.713 1.00 60.34 253 SER A CA 1
ATOM 2161 C C . SER A 1 253 ? -6.102 -23.282 13.617 1.00 60.34 253 SER A C 1
ATOM 2163 O O . SER A 1 253 ? -5.887 -24.367 13.079 1.00 60.34 253 SER A O 1
ATOM 2165 N N . GLN A 1 254 ? -7.316 -22.949 14.068 1.00 58.03 254 GLN A N 1
ATOM 2166 C CA . GLN A 1 254 ? -8.511 -23.767 13.819 1.00 58.03 254 GLN A CA 1
ATOM 2167 C C . GLN A 1 254 ? -8.959 -23.710 12.356 1.00 58.03 254 GLN A C 1
ATOM 2169 O O . GLN A 1 254 ? -9.177 -24.764 11.768 1.00 58.03 254 GLN A O 1
ATOM 2174 N N . ALA A 1 255 ? -9.006 -22.524 11.742 1.00 56.44 255 ALA A N 1
ATOM 2175 C CA . ALA A 1 255 ? -9.394 -22.374 10.339 1.00 56.44 255 ALA A CA 1
ATOM 2176 C C . ALA A 1 255 ? -8.447 -23.125 9.381 1.00 56.44 255 ALA A C 1
ATOM 2178 O O . ALA A 1 255 ? -8.907 -23.794 8.458 1.00 56.44 255 ALA A O 1
ATOM 2179 N N . VAL A 1 256 ? -7.131 -23.086 9.637 1.00 57.09 256 VAL A N 1
ATOM 2180 C CA . VAL A 1 256 ? -6.138 -23.863 8.868 1.00 57.09 256 VAL A CA 1
ATOM 2181 C C . VAL A 1 256 ? -6.349 -25.371 9.055 1.00 57.09 256 VAL A C 1
ATOM 2183 O O . VAL A 1 256 ? -6.345 -26.118 8.081 1.00 57.09 256 VAL A O 1
ATOM 2186 N N . ARG A 1 257 ? -6.610 -25.834 10.286 1.00 48.28 257 ARG A N 1
ATOM 2187 C CA . ARG A 1 257 ? -6.900 -27.254 10.552 1.00 48.28 257 ARG A CA 1
ATOM 2188 C C . ARG A 1 257 ? -8.191 -27.726 9.887 1.00 48.28 257 ARG A C 1
ATOM 2190 O O . ARG A 1 257 ? -8.233 -28.851 9.406 1.00 48.28 257 ARG A O 1
ATOM 2197 N N . GLU A 1 258 ? -9.233 -26.904 9.855 1.00 51.06 258 GLU A N 1
ATOM 2198 C CA . GLU A 1 258 ? -10.503 -27.239 9.200 1.00 51.06 258 GLU A CA 1
ATOM 2199 C C . GLU A 1 258 ? -10.365 -27.290 7.670 1.00 51.06 258 GLU A C 1
ATOM 2201 O O . GLU A 1 258 ? -10.942 -28.178 7.042 1.00 51.06 258 GLU A O 1
ATOM 2206 N N . GLN A 1 259 ? -9.538 -26.423 7.070 1.00 48.47 259 GLN A N 1
ATOM 2207 C CA . GLN A 1 259 ? -9.191 -26.508 5.646 1.00 48.47 259 GLN A CA 1
ATOM 2208 C C . GLN A 1 259 ? -8.370 -27.766 5.317 1.00 48.47 259 GLN A C 1
ATOM 2210 O O . GLN A 1 259 ? -8.704 -28.471 4.365 1.00 48.47 259 GLN A O 1
ATOM 2215 N N . ASP A 1 260 ? -7.371 -28.112 6.136 1.00 42.25 260 ASP A N 1
ATOM 2216 C CA . ASP A 1 260 ? -6.575 -29.338 5.964 1.00 42.25 260 ASP A CA 1
ATOM 2217 C C . ASP A 1 260 ? -7.405 -30.620 6.152 1.00 42.25 260 ASP A C 1
ATOM 2219 O O . ASP A 1 260 ? -7.167 -31.632 5.489 1.00 42.25 260 ASP A O 1
ATOM 2223 N N . VAL A 1 261 ? -8.390 -30.603 7.057 1.00 47.69 261 VAL A N 1
ATOM 2224 C CA . VAL A 1 261 ? -9.318 -31.727 7.259 1.00 47.69 261 VAL A CA 1
ATOM 2225 C C . VAL A 1 261 ? -10.317 -31.821 6.106 1.00 47.69 261 VAL A C 1
ATOM 2227 O O . VAL A 1 261 ? -10.574 -32.925 5.638 1.00 47.69 261 VAL A O 1
ATOM 2230 N N . SER A 1 262 ? -10.827 -30.700 5.590 1.00 44.03 262 SER A N 1
ATOM 2231 C CA . SER A 1 262 ? -11.723 -30.684 4.424 1.00 44.03 262 SER A CA 1
ATOM 2232 C C . SER A 1 262 ? -11.040 -31.225 3.160 1.00 44.03 262 SER A C 1
ATOM 2234 O O . SER A 1 262 ? -11.608 -32.065 2.465 1.00 44.03 262 SER A O 1
ATOM 2236 N N . LEU A 1 263 ? -9.778 -30.848 2.915 1.00 47.31 263 LEU A N 1
ATOM 2237 C CA . LEU A 1 263 ? -8.971 -31.394 1.814 1.00 47.31 263 LEU A CA 1
ATOM 2238 C C . LEU A 1 263 ? -8.725 -32.906 1.962 1.00 47.31 263 LEU A C 1
ATOM 2240 O O . LEU A 1 263 ? -8.813 -33.646 0.984 1.00 47.31 263 LEU A O 1
ATOM 2244 N N . LYS A 1 264 ? -8.488 -33.391 3.189 1.00 47.66 264 LYS A N 1
ATOM 2245 C CA . LYS A 1 264 ? -8.329 -34.830 3.463 1.00 47.66 264 LYS A CA 1
ATOM 2246 C C . LYS A 1 264 ? -9.637 -35.612 3.346 1.00 47.66 264 LYS A C 1
ATOM 2248 O O . LYS A 1 264 ? -9.616 -36.740 2.873 1.00 47.66 264 LYS A O 1
ATOM 2253 N N . VAL A 1 265 ? -10.771 -35.039 3.746 1.00 45.72 265 VAL A N 1
ATOM 2254 C CA . VAL A 1 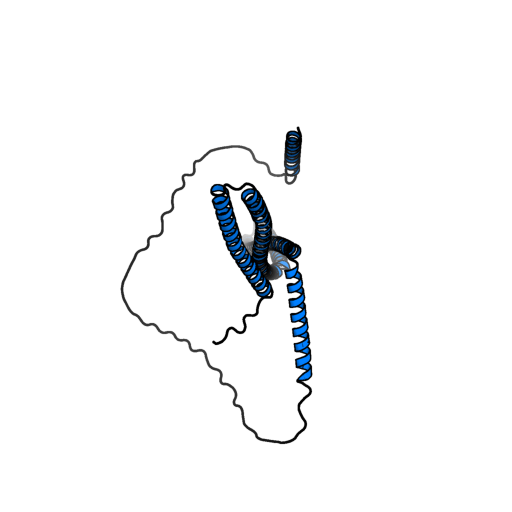265 ? -12.087 -35.681 3.597 1.00 45.72 265 VAL A CA 1
ATOM 2255 C C . VAL A 1 265 ? -12.525 -35.691 2.128 1.00 45.72 265 VAL A C 1
ATOM 2257 O O . VAL A 1 265 ? -13.066 -36.698 1.686 1.00 45.72 265 VAL A O 1
ATOM 2260 N N . GLY A 1 266 ? -12.204 -34.659 1.340 1.00 40.38 266 GLY A N 1
ATOM 2261 C CA . GLY A 1 266 ? -12.395 -34.663 -0.117 1.00 40.38 266 GLY A CA 1
ATOM 2262 C C . GLY A 1 266 ? -11.625 -35.789 -0.818 1.00 40.38 266 GLY A C 1
ATOM 2263 O O . GLY A 1 266 ? -12.199 -36.501 -1.636 1.00 40.38 266 GLY A O 1
ATOM 2264 N N . GLN A 1 267 ? -10.375 -36.042 -0.411 1.00 39.84 267 GLN A N 1
ATOM 2265 C CA . GLN A 1 267 ? -9.586 -37.176 -0.914 1.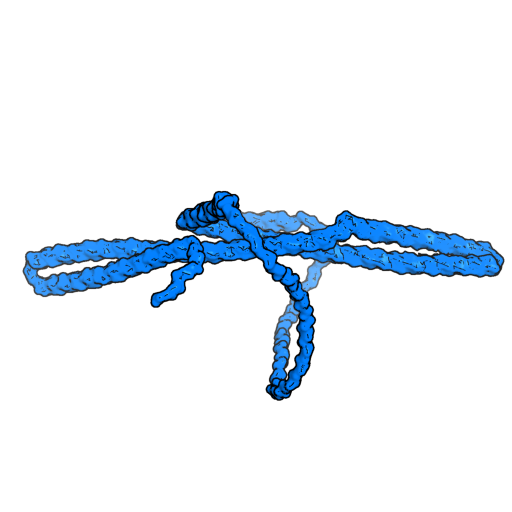00 39.84 267 GLN A CA 1
ATOM 2266 C C . GLN A 1 267 ? -10.118 -38.550 -0.475 1.00 39.84 267 GLN A C 1
ATOM 2268 O O . GLN A 1 267 ? -9.995 -39.516 -1.220 1.00 39.84 267 GLN A O 1
ATOM 2273 N N . VAL A 1 268 ? -10.714 -38.673 0.716 1.00 41.09 268 VAL A N 1
ATOM 2274 C CA . VAL A 1 268 ? -11.278 -39.955 1.184 1.00 41.09 268 VAL A CA 1
ATOM 2275 C C . VAL A 1 268 ? -12.647 -40.236 0.552 1.00 41.09 268 VAL A C 1
ATOM 2277 O O . VAL A 1 268 ? -13.000 -41.398 0.361 1.00 41.09 268 VAL A O 1
ATOM 2280 N N . VAL A 1 269 ? -13.403 -39.201 0.169 1.00 35.88 269 VAL A N 1
ATOM 2281 C CA . VAL A 1 269 ? -14.683 -39.363 -0.540 1.00 35.88 269 VAL A CA 1
ATOM 2282 C C . VAL A 1 269 ? -14.475 -39.698 -2.023 1.00 35.88 269 VAL A C 1
ATOM 2284 O O . VAL A 1 269 ? -15.233 -40.510 -2.541 1.00 35.88 269 VAL A O 1
ATOM 2287 N N . GLU A 1 270 ? -13.430 -39.196 -2.692 1.00 37.31 270 GLU A N 1
ATOM 2288 C CA . GLU A 1 270 ? -13.108 -39.640 -4.065 1.00 37.31 270 GLU A CA 1
ATOM 2289 C C . GLU A 1 270 ? -12.643 -41.106 -4.126 1.00 37.31 270 GLU A C 1
ATOM 2291 O O . GLU A 1 270 ? -12.989 -41.812 -5.067 1.00 37.31 270 GLU A O 1
ATOM 2296 N N . VAL A 1 271 ? -11.961 -41.614 -3.093 1.00 38.25 271 VAL A N 1
ATOM 2297 C CA . VAL A 1 271 ? -11.526 -43.026 -3.047 1.00 38.25 271 VAL A CA 1
ATOM 2298 C C . VAL A 1 271 ? -12.664 -43.983 -2.650 1.00 38.25 271 VAL A C 1
ATOM 2300 O O . VAL A 1 271 ? -12.633 -45.155 -3.010 1.00 38.25 271 VAL A O 1
ATOM 2303 N N . ALA A 1 272 ? -13.709 -43.510 -1.962 1.00 32.66 272 ALA A N 1
ATOM 2304 C CA . ALA A 1 272 ? -14.841 -44.350 -1.549 1.00 32.66 272 ALA A CA 1
ATOM 2305 C C . ALA A 1 272 ? -15.992 -44.428 -2.576 1.00 32.66 272 ALA A C 1
ATOM 2307 O O . ALA A 1 272 ? -16.927 -45.204 -2.377 1.00 32.66 272 ALA A O 1
ATOM 2308 N N . VAL A 1 273 ? -15.951 -43.645 -3.662 1.00 35.97 273 VAL A N 1
ATOM 2309 C CA . VAL A 1 273 ? -16.975 -43.669 -4.730 1.00 35.97 273 VAL A CA 1
ATOM 2310 C C . VAL A 1 273 ? -16.577 -44.575 -5.908 1.00 35.97 273 VAL A C 1
ATOM 2312 O O . VAL A 1 273 ? -17.450 -44.985 -6.669 1.00 35.97 273 VAL A O 1
ATOM 2315 N N . GLU A 1 274 ? -15.311 -44.990 -6.021 1.00 35.91 274 GLU A N 1
ATOM 2316 C CA . GLU A 1 274 ? -14.863 -45.937 -7.063 1.00 35.91 274 GLU A CA 1
ATOM 2317 C C . GLU A 1 274 ? -15.038 -47.426 -6.709 1.00 35.91 274 GLU A C 1
ATOM 2319 O O . GLU A 1 274 ? -14.822 -48.280 -7.564 1.00 35.91 274 GLU A O 1
ATOM 2324 N N . GLU A 1 275 ? -15.487 -47.772 -5.497 1.00 36.91 275 GLU A N 1
ATOM 2325 C CA . GLU A 1 275 ? -15.539 -49.173 -5.045 1.00 36.91 275 GLU A CA 1
ATOM 2326 C C . GLU A 1 275 ? -16.955 -49.675 -4.694 1.00 36.91 275 GLU A C 1
ATOM 2328 O O . GLU A 1 275 ? -17.108 -50.532 -3.834 1.00 36.91 275 GLU A O 1
ATOM 2333 N N . VAL A 1 276 ? -18.023 -49.179 -5.343 1.00 40.81 276 VAL A N 1
ATOM 2334 C CA . VAL A 1 276 ? -19.361 -49.823 -5.283 1.00 40.81 276 VAL A CA 1
ATOM 2335 C C . VAL A 1 276 ? -20.166 -49.625 -6.581 1.00 40.81 276 VAL A C 1
ATOM 2337 O O . VAL A 1 276 ? -21.096 -48.820 -6.630 1.00 40.81 276 VAL A O 1
ATOM 2340 N N . ARG A 1 277 ? -19.823 -50.373 -7.638 1.00 29.81 277 ARG A N 1
ATOM 2341 C CA . ARG A 1 277 ? -20.656 -50.755 -8.812 1.00 29.81 277 ARG A CA 1
ATOM 2342 C C . ARG A 1 277 ? -19.700 -51.445 -9.800 1.00 29.81 277 ARG A C 1
ATOM 2344 O O . ARG A 1 277 ? -18.708 -50.841 -10.158 1.00 29.81 277 ARG A O 1
ATOM 2351 N N . GLU A 1 278 ? -19.837 -52.690 -10.241 1.00 33.97 278 GLU A N 1
ATOM 2352 C CA . GLU A 1 278 ? -21.015 -53.457 -10.634 1.00 33.97 278 GLU A CA 1
ATOM 2353 C C . GLU A 1 278 ? -20.699 -54.970 -10.614 1.00 33.97 278 GLU A C 1
ATOM 2355 O O . GLU A 1 278 ? -19.678 -55.400 -11.141 1.00 33.97 278 GLU A O 1
ATOM 2360 N N . GLU A 1 279 ? -21.633 -55.784 -10.119 1.00 31.98 279 GLU A N 1
ATOM 2361 C CA . GLU A 1 279 ? -22.016 -57.045 -10.767 1.00 31.98 279 GLU A CA 1
ATOM 2362 C C . GLU A 1 279 ? -23.551 -57.058 -10.829 1.00 31.98 279 GLU A C 1
ATOM 2364 O O . GLU A 1 279 ? -24.194 -57.073 -9.780 1.00 31.98 279 GLU A O 1
ATOM 2369 N N . ALA A 1 280 ? -24.122 -56.984 -12.040 1.00 31.50 280 ALA A N 1
ATOM 2370 C CA . ALA A 1 280 ? -25.325 -57.710 -12.486 1.00 31.50 280 ALA A CA 1
ATOM 2371 C C . ALA A 1 280 ? -25.870 -57.153 -13.824 1.00 31.50 280 ALA A C 1
ATOM 2373 O O . ALA A 1 280 ? -26.481 -56.092 -13.868 1.00 31.50 280 ALA A O 1
ATOM 2374 N N . GLU A 1 281 ? -25.621 -57.930 -14.884 1.00 31.17 281 GLU A N 1
ATOM 2375 C CA . GLU A 1 281 ? -26.476 -58.291 -16.035 1.00 31.17 281 GLU A CA 1
ATOM 2376 C C . GLU A 1 281 ? -27.484 -57.304 -16.676 1.00 31.17 281 GLU A C 1
ATOM 2378 O O . GLU A 1 281 ? -28.421 -56.826 -16.043 1.00 31.17 281 GLU A O 1
ATOM 2383 N N . GLY A 1 282 ? -27.429 -57.225 -18.021 1.00 27.97 282 GLY A N 1
ATOM 2384 C CA . GLY A 1 282 ? -28.619 -57.068 -18.882 1.00 27.97 282 GLY A CA 1
ATOM 2385 C C . GLY A 1 282 ? -28.510 -56.049 -20.030 1.00 27.97 282 GLY A C 1
ATOM 2386 O O . GLY A 1 282 ? -28.712 -54.859 -19.831 1.00 27.97 282 GLY A O 1
ATOM 2387 N N . ALA A 1 283 ? -28.258 -56.520 -21.255 1.00 29.27 283 ALA A N 1
ATOM 2388 C CA . ALA A 1 283 ? -28.348 -55.760 -22.518 1.00 29.27 283 ALA A CA 1
ATOM 2389 C C . ALA A 1 283 ? -29.818 -55.593 -23.004 1.00 29.27 283 ALA A C 1
ATOM 2391 O O . ALA A 1 283 ? -30.689 -56.284 -22.473 1.00 29.27 283 ALA A O 1
ATOM 2392 N N . PRO A 1 284 ? -30.112 -54.936 -24.153 1.00 47.16 284 PRO A N 1
ATOM 2393 C CA . PRO A 1 284 ? -29.637 -53.657 -24.718 1.00 47.16 284 PRO A CA 1
ATOM 2394 C C . PRO A 1 284 ? -30.811 -52.750 -25.195 1.00 47.16 284 PRO A C 1
ATOM 2396 O O . PRO A 1 284 ? -31.910 -53.244 -25.425 1.00 47.16 284 PRO A O 1
ATOM 2399 N N . THR A 1 285 ? -30.564 -51.469 -25.506 1.00 31.00 285 THR A N 1
ATOM 2400 C CA . THR A 1 285 ? -31.288 -50.776 -26.602 1.00 31.00 285 THR A CA 1
ATOM 2401 C C . THR A 1 285 ? -30.512 -49.559 -27.103 1.00 31.00 285 THR A C 1
ATOM 2403 O O . THR A 1 285 ? -30.104 -48.707 -26.319 1.00 31.00 285 THR A O 1
ATOM 2406 N N . GLU A 1 286 ? -30.314 -49.512 -28.422 1.00 36.59 286 GLU A N 1
ATOM 2407 C CA . GLU A 1 286 ? -29.835 -48.363 -29.189 1.00 36.59 286 GLU A CA 1
ATOM 2408 C C . GLU A 1 286 ? -30.813 -47.186 -29.077 1.00 36.59 286 GLU A C 1
ATOM 2410 O O . GLU A 1 286 ? -31.994 -47.344 -29.378 1.00 36.59 286 GLU A O 1
ATOM 2415 N N . GLU A 1 287 ? -30.316 -45.985 -28.781 1.00 34.62 287 GLU A N 1
ATOM 2416 C CA . GLU A 1 287 ? -30.958 -44.762 -29.261 1.00 34.62 287 GLU A CA 1
ATOM 2417 C C . GLU A 1 287 ? -29.895 -43.702 -29.580 1.00 34.62 287 GLU A C 1
ATOM 2419 O O . GLU A 1 287 ? -29.024 -43.374 -28.774 1.00 34.62 287 GLU A O 1
ATOM 2424 N N . ARG A 1 288 ? -29.925 -43.242 -30.835 1.00 30.94 288 ARG A N 1
ATOM 2425 C CA . ARG A 1 288 ? -29.017 -42.259 -31.435 1.00 30.94 288 ARG A CA 1
ATOM 2426 C C . ARG A 1 288 ? -29.117 -40.908 -30.723 1.00 30.94 288 ARG A C 1
ATOM 2428 O O . ARG A 1 288 ? -30.198 -40.333 -30.656 1.00 30.94 288 ARG A O 1
ATOM 2435 N N . VAL A 1 289 ? -27.972 -40.341 -30.351 1.00 35.56 289 VAL A N 1
ATOM 2436 C CA . VAL A 1 289 ? -27.828 -38.916 -30.016 1.00 35.56 289 VAL A CA 1
ATOM 2437 C C . VAL A 1 289 ? -27.384 -38.162 -31.282 1.00 35.56 289 VAL A C 1
ATOM 2439 O O . VAL A 1 289 ? -26.380 -38.564 -31.873 1.00 35.56 289 VAL A O 1
ATOM 2442 N N . PRO A 1 290 ? -28.094 -37.115 -31.745 1.00 36.53 290 PRO A N 1
ATOM 2443 C CA . PRO A 1 290 ? -27.605 -36.249 -32.815 1.00 36.53 290 PRO A CA 1
ATOM 2444 C C . PRO A 1 290 ? -26.649 -35.169 -32.272 1.00 36.53 290 PRO A C 1
ATOM 2446 O O . PRO A 1 290 ? -26.816 -34.671 -31.160 1.00 36.53 290 PRO A O 1
ATOM 2449 N N . GLU A 1 291 ? -25.645 -34.828 -33.081 1.00 35.66 291 GLU A N 1
ATOM 2450 C CA . GLU A 1 291 ? -24.651 -33.770 -32.850 1.00 35.66 291 GLU A CA 1
ATOM 2451 C C . GLU A 1 291 ? -25.307 -32.383 -32.659 1.00 35.66 291 GLU A C 1
ATOM 2453 O O . GLU A 1 291 ? -26.310 -32.091 -33.315 1.00 35.66 291 GLU A O 1
ATOM 2458 N N . PRO A 1 292 ? -24.756 -31.498 -31.805 1.00 41.38 292 PRO A N 1
ATOM 2459 C CA . PRO A 1 292 ? -25.271 -30.141 -31.659 1.00 41.38 292 PRO A CA 1
ATOM 2460 C C . PRO A 1 292 ? -24.861 -29.240 -32.836 1.00 41.38 292 PRO A C 1
ATOM 2462 O O . PRO A 1 292 ? -23.681 -29.079 -33.148 1.00 41.38 292 PRO A O 1
ATOM 2465 N N . GLU A 1 293 ? -25.866 -28.617 -33.454 1.00 33.03 293 GLU A N 1
ATOM 2466 C CA . GLU A 1 293 ? -25.729 -27.602 -34.498 1.00 33.03 293 GLU A CA 1
ATOM 2467 C C . GLU A 1 293 ? -25.014 -26.336 -33.993 1.00 33.03 293 GLU A C 1
ATOM 2469 O O . GLU A 1 293 ? -25.285 -25.799 -32.917 1.00 33.03 293 GLU A O 1
ATOM 2474 N N . ILE A 1 294 ? -24.108 -25.840 -34.835 1.00 37.66 294 ILE A N 1
ATOM 2475 C CA . ILE A 1 294 ? -23.388 -24.573 -34.707 1.00 37.66 294 ILE A CA 1
ATOM 2476 C C . ILE A 1 294 ? -24.377 -23.420 -34.932 1.00 37.66 294 ILE A C 1
ATOM 2478 O O . ILE A 1 294 ? -24.938 -23.286 -36.018 1.00 37.66 294 ILE A O 1
ATOM 2482 N N . ILE A 1 295 ? -24.558 -22.555 -33.932 1.00 35.84 295 ILE A N 1
ATOM 2483 C CA . ILE A 1 295 ? -25.348 -21.321 -34.058 1.00 35.84 295 ILE A CA 1
ATOM 2484 C C . ILE A 1 295 ? -24.439 -20.205 -34.609 1.00 35.84 295 ILE A C 1
ATOM 2486 O O . ILE A 1 295 ? -23.457 -19.856 -33.948 1.00 35.84 295 ILE A O 1
ATOM 2490 N N . PRO A 1 296 ? -24.730 -19.612 -35.783 1.00 34.50 296 PRO A N 1
ATOM 2491 C CA . PRO A 1 296 ? -23.961 -18.490 -36.306 1.00 34.50 296 PRO A CA 1
ATOM 2492 C C . PRO A 1 296 ? -24.380 -17.147 -35.687 1.00 34.50 296 PRO A C 1
ATOM 2494 O O . PRO A 1 296 ? -25.556 -16.871 -35.443 1.00 34.50 296 PRO A O 1
ATOM 2497 N N . PHE A 1 297 ? -23.363 -16.306 -35.487 1.00 29.52 297 PHE A N 1
ATOM 2498 C CA . PHE A 1 297 ? -23.419 -14.887 -35.136 1.00 29.52 297 PHE A CA 1
ATOM 2499 C C . PHE A 1 297 ? -24.435 -14.119 -35.997 1.00 29.52 297 PHE A C 1
ATOM 2501 O O . PHE A 1 297 ? -24.414 -14.215 -37.224 1.00 29.52 297 PHE A O 1
ATOM 2508 N N . ARG A 1 298 ? -25.284 -13.309 -35.356 1.00 31.48 298 ARG A N 1
ATOM 2509 C CA . ARG A 1 298 ? -26.202 -12.385 -36.030 1.00 31.48 298 ARG A CA 1
ATOM 2510 C C . ARG A 1 298 ? -25.834 -10.954 -35.647 1.00 31.48 298 ARG A C 1
ATOM 2512 O O . ARG A 1 298 ? -26.084 -10.526 -34.525 1.00 31.48 298 ARG A O 1
ATOM 2519 N N . GLU A 1 299 ? -25.224 -10.241 -36.589 1.00 35.31 299 GLU A N 1
ATOM 2520 C CA . GLU A 1 299 ? -25.126 -8.783 -36.574 1.00 35.31 299 GLU A CA 1
ATOM 2521 C C . GLU A 1 299 ? -26.538 -8.190 -36.669 1.00 35.31 299 GLU A C 1
ATOM 2523 O O . GLU A 1 299 ? -27.337 -8.588 -37.520 1.00 35.31 299 GLU A O 1
ATOM 2528 N N . GLN A 1 300 ? -26.849 -7.241 -35.790 1.00 29.47 300 GLN A N 1
ATOM 2529 C CA . GLN A 1 300 ? -27.997 -6.353 -35.933 1.00 29.47 300 GLN A CA 1
ATOM 2530 C C . GLN A 1 300 ? -27.480 -4.919 -35.932 1.00 29.47 300 GLN A C 1
ATOM 2532 O O . GLN A 1 300 ? -27.216 -4.324 -34.891 1.00 29.47 300 GLN A O 1
ATOM 2537 N N . THR A 1 301 ? -27.314 -4.376 -37.131 1.00 32.72 301 THR A N 1
ATOM 2538 C CA . THR A 1 301 ? -27.548 -2.959 -37.383 1.00 32.72 301 THR A CA 1
ATOM 2539 C C . THR A 1 301 ? -29.055 -2.749 -37.448 1.00 32.72 301 THR A C 1
ATOM 2541 O O . THR A 1 301 ? -29.716 -3.540 -38.110 1.00 32.72 301 THR A O 1
ATOM 2544 N N . ASP A 1 302 ? -29.580 -1.701 -36.816 1.00 30.95 302 ASP A N 1
ATOM 2545 C CA . ASP A 1 302 ? -30.492 -0.777 -37.493 1.00 30.95 302 ASP A CA 1
ATOM 2546 C C . ASP A 1 302 ? -30.697 0.515 -36.695 1.00 30.95 302 ASP A C 1
ATOM 2548 O O . ASP A 1 302 ? -30.707 0.551 -35.465 1.00 30.95 302 ASP A O 1
ATOM 2552 N N . LYS A 1 303 ? -30.789 1.587 -37.481 1.00 33.62 303 LYS A N 1
ATOM 2553 C CA . LYS A 1 303 ? -31.148 2.957 -37.126 1.00 33.62 303 LYS A CA 1
ATOM 2554 C C . LYS A 1 303 ? -32.640 3.033 -36.800 1.00 33.62 303 LYS A C 1
ATOM 2556 O O . LYS A 1 303 ? -33.420 2.417 -37.512 1.00 33.62 303 LYS A O 1
ATOM 2561 N N . GLU A 1 304 ? -33.032 3.928 -35.896 1.00 31.83 304 GLU A N 1
ATOM 2562 C CA . GLU A 1 304 ? -34.275 4.694 -36.058 1.00 31.83 304 GLU A CA 1
ATOM 2563 C C . GLU A 1 304 ? -34.219 6.019 -35.278 1.00 31.83 304 GLU A C 1
ATOM 2565 O O . GLU A 1 304 ? -33.642 6.111 -34.195 1.00 31.83 304 GLU A O 1
ATOM 2570 N N . GLU A 1 305 ? -34.753 7.060 -35.915 1.00 31.62 305 GLU A N 1
ATOM 2571 C CA . GLU A 1 305 ? -34.815 8.461 -35.495 1.00 31.62 305 GLU A CA 1
ATOM 2572 C C . GLU A 1 305 ? -35.979 8.729 -34.524 1.00 31.62 305 GLU A C 1
ATOM 2574 O O . GLU A 1 305 ? -37.056 8.169 -34.695 1.00 31.62 305 GLU A O 1
ATOM 2579 N N . ALA A 1 306 ? -35.802 9.683 -33.599 1.00 29.86 306 ALA A N 1
ATOM 2580 C CA . ALA A 1 306 ? -36.824 10.642 -33.131 1.00 29.86 306 ALA A CA 1
ATOM 2581 C C . ALA A 1 306 ? -36.125 11.679 -32.220 1.00 29.86 306 ALA A C 1
ATOM 2583 O O . ALA A 1 306 ? -35.540 11.317 -31.207 1.00 29.86 306 ALA A O 1
ATOM 2584 N N . GLN A 1 307 ? -35.893 12.907 -32.696 1.00 28.50 307 GLN A N 1
ATOM 2585 C CA . GLN A 1 307 ? -36.706 14.114 -32.449 1.00 28.50 307 GLN A CA 1
ATOM 2586 C C . GLN A 1 307 ? -36.718 14.633 -30.997 1.00 28.50 307 GLN A C 1
ATOM 2588 O O . GLN A 1 307 ? -37.292 14.004 -30.118 1.00 28.50 307 GLN A O 1
ATOM 2593 N N . GLY A 1 308 ? -36.232 15.874 -30.833 1.00 25.95 308 GLY A N 1
ATOM 2594 C CA . GLY A 1 308 ? -36.857 16.871 -29.953 1.00 25.95 308 GLY A CA 1
ATOM 2595 C C . GLY A 1 308 ? -36.055 17.342 -28.737 1.00 25.95 308 GLY A C 1
ATOM 2596 O O . GLY A 1 308 ? -35.969 16.625 -27.753 1.00 25.95 308 GLY A O 1
ATOM 2597 N N . ASP A 1 309 ? -35.582 18.589 -28.829 1.00 29.67 309 ASP A N 1
ATOM 2598 C CA . ASP A 1 309 ? -35.519 19.614 -27.772 1.00 29.67 309 ASP A CA 1
ATOM 2599 C C . ASP A 1 309 ? -34.680 19.373 -26.499 1.00 29.67 309 ASP A C 1
ATOM 2601 O O . ASP A 1 309 ? -35.101 18.727 -25.551 1.00 29.67 309 ASP A O 1
ATOM 2605 N N . GLU A 1 310 ? -33.493 19.985 -26.442 1.00 31.52 310 GLU A N 1
ATOM 2606 C CA . GLU A 1 310 ? -33.214 21.219 -25.673 1.00 31.52 310 GLU A CA 1
ATOM 2607 C C . GLU A 1 310 ? -31.692 21.444 -25.619 1.00 31.52 310 GLU A C 1
ATOM 2609 O O . GLU A 1 310 ? -30.910 20.602 -25.181 1.00 31.52 310 GLU A O 1
ATOM 2614 N N . VAL A 1 311 ? -31.260 22.597 -26.130 1.00 32.91 311 VAL A N 1
ATOM 2615 C CA . VAL A 1 311 ? -29.866 23.043 -26.123 1.00 32.91 311 VAL A CA 1
ATOM 2616 C C . VAL A 1 311 ? -29.645 23.845 -24.842 1.00 32.91 311 VAL A C 1
ATOM 2618 O O . VAL A 1 311 ? -30.007 25.016 -24.791 1.00 32.91 311 VAL A O 1
ATOM 2621 N N . GLU A 1 312 ? -29.028 23.240 -23.826 1.00 32.66 312 GLU A N 1
ATOM 2622 C CA . GLU A 1 312 ? -28.348 23.990 -22.764 1.00 32.66 312 GLU A CA 1
ATOM 2623 C C . GLU A 1 312 ? -26.832 23.941 -22.984 1.00 32.66 312 GLU A C 1
ATOM 2625 O O . GLU A 1 312 ? -26.151 22.923 -22.852 1.00 32.66 312 GLU A O 1
ATOM 2630 N N . GLU A 1 313 ? -26.319 25.099 -23.380 1.00 31.00 313 GLU A N 1
ATOM 2631 C CA . GLU A 1 313 ? -24.924 25.421 -23.629 1.00 31.00 313 GLU A CA 1
ATOM 2632 C C . GLU A 1 313 ? -24.167 25.522 -22.291 1.00 31.00 313 GLU A C 1
ATOM 2634 O O . GLU A 1 313 ? -24.203 26.545 -21.608 1.00 31.00 313 GLU A O 1
ATOM 2639 N N . ILE A 1 314 ? -23.465 24.458 -21.885 1.00 31.38 314 ILE A N 1
ATOM 2640 C CA . ILE A 1 314 ? -22.572 24.501 -20.717 1.00 31.38 314 ILE A CA 1
ATOM 2641 C C . ILE A 1 314 ? -21.173 24.930 -21.171 1.00 31.38 314 ILE A C 1
ATOM 2643 O O . ILE A 1 314 ? -20.364 24.144 -21.663 1.00 31.38 314 ILE A O 1
ATOM 2647 N N . THR A 1 315 ? -20.887 26.216 -20.977 1.00 35.47 315 THR A N 1
ATOM 2648 C CA . THR A 1 315 ? -19.555 26.828 -21.085 1.00 35.47 315 THR A CA 1
ATOM 2649 C C . THR A 1 315 ? -18.515 26.183 -20.147 1.00 35.47 315 THR A C 1
ATOM 2651 O O . THR A 1 315 ? -18.835 25.910 -18.987 1.00 35.47 315 THR A O 1
ATOM 2654 N N . PRO A 1 316 ? -17.244 26.029 -20.571 1.00 35.03 316 PRO A N 1
ATOM 2655 C CA . PRO A 1 316 ? -16.159 25.542 -19.717 1.00 35.03 316 PRO A CA 1
ATOM 2656 C C . PRO A 1 316 ? -15.669 26.620 -18.724 1.00 35.03 316 PRO A C 1
ATOM 2658 O O . PRO A 1 316 ? -15.644 27.809 -19.061 1.00 35.03 316 PRO A O 1
ATOM 2661 N N . PRO A 1 317 ? -15.237 26.252 -17.500 1.00 33.81 317 PRO A N 1
ATOM 2662 C CA . PRO A 1 317 ? -14.832 27.228 -16.496 1.00 33.81 317 PRO A CA 1
ATOM 2663 C C . PRO A 1 317 ? -13.476 27.882 -16.806 1.00 33.81 317 PRO A C 1
ATOM 2665 O O . PRO A 1 317 ? -12.504 27.245 -17.213 1.00 33.81 317 PRO A O 1
ATOM 2668 N N . LYS A 1 318 ? -13.440 29.196 -16.561 1.00 31.92 318 LYS A N 1
ATOM 2669 C CA . LYS A 1 318 ? -12.304 30.111 -16.717 1.00 31.92 318 LYS A CA 1
ATOM 2670 C C . LYS A 1 318 ? -11.120 29.737 -15.817 1.00 31.92 318 LYS A C 1
ATOM 2672 O O . LYS A 1 318 ? -11.281 29.505 -14.619 1.00 31.92 318 LYS A O 1
ATOM 2677 N N . LYS A 1 319 ? -9.922 29.791 -16.406 1.00 32.62 319 LYS A N 1
ATOM 2678 C CA . LYS A 1 319 ? -8.624 29.822 -15.720 1.00 32.62 319 LYS A CA 1
ATOM 2679 C C . LYS A 1 319 ? -8.573 31.049 -14.800 1.00 32.62 319 LYS A C 1
ATOM 2681 O O . LYS A 1 319 ? -8.918 32.144 -15.234 1.00 32.62 319 LYS A O 1
ATOM 2686 N N . LYS A 1 320 ? -8.173 30.857 -13.541 1.00 32.91 320 LYS A N 1
ATOM 2687 C CA . LYS A 1 320 ? -7.785 31.951 -12.646 1.00 32.91 320 LYS A CA 1
ATOM 2688 C C . LYS A 1 320 ? -6.297 32.212 -12.824 1.00 32.91 320 LYS A C 1
ATOM 2690 O O . LYS A 1 320 ? -5.491 31.296 -12.677 1.00 32.91 320 LYS A O 1
ATOM 2695 N N . ASP A 1 321 ? -5.986 33.461 -13.128 1.00 29.70 321 ASP A N 1
ATOM 2696 C CA . ASP A 1 321 ? -4.647 34.023 -13.132 1.00 29.70 321 ASP A CA 1
ATOM 2697 C C . ASP A 1 321 ? -4.058 33.967 -11.717 1.00 29.70 321 ASP A C 1
ATOM 2699 O O . ASP A 1 321 ? -4.682 34.412 -10.750 1.00 29.70 321 ASP A O 1
ATOM 2703 N N . VAL A 1 322 ? -2.858 33.404 -11.594 1.00 30.27 322 VAL A N 1
ATOM 2704 C CA . VAL A 1 322 ? -2.007 33.560 -10.414 1.00 30.27 322 VAL A CA 1
ATOM 2705 C C . VAL A 1 322 ? -0.833 34.423 -10.849 1.00 30.27 322 VAL A C 1
ATOM 2707 O O . VAL A 1 322 ? -0.030 34.020 -11.689 1.00 30.27 322 VAL A O 1
ATOM 2710 N N . GLU A 1 323 ? -0.778 35.632 -10.294 1.00 27.64 323 GLU A N 1
ATOM 2711 C CA . GLU A 1 323 ? 0.352 36.551 -10.398 1.00 27.64 323 GLU A CA 1
ATOM 2712 C C . GLU A 1 323 ? 1.630 35.865 -9.897 1.00 27.64 323 GLU A C 1
ATOM 2714 O O . GLU A 1 323 ? 1.780 35.572 -8.710 1.00 27.64 323 GLU A O 1
ATOM 2719 N N . VAL A 1 324 ? 2.574 35.637 -10.808 1.00 28.31 324 VAL A N 1
ATOM 2720 C CA . VAL A 1 324 ? 3.955 35.294 -10.471 1.00 28.31 324 VAL A CA 1
ATOM 2721 C C . VAL A 1 324 ? 4.692 36.604 -10.212 1.00 28.31 324 VAL A C 1
ATOM 2723 O O . VAL A 1 324 ? 4.914 37.393 -11.129 1.00 28.31 324 VAL A O 1
ATOM 2726 N N . LYS A 1 325 ? 5.065 36.848 -8.954 1.00 30.17 325 LYS A N 1
ATOM 2727 C CA . LYS A 1 325 ? 6.049 37.879 -8.616 1.00 30.17 325 LYS A CA 1
ATOM 2728 C C . LYS A 1 325 ? 7.440 37.354 -8.947 1.00 30.17 325 LYS A C 1
ATOM 2730 O O . LYS A 1 325 ? 7.906 36.387 -8.351 1.00 30.17 325 LYS A O 1
ATOM 2735 N N . GLU A 1 326 ? 8.078 38.015 -9.904 1.00 29.53 326 GLU A N 1
ATOM 2736 C CA . GLU A 1 326 ? 9.509 37.933 -10.160 1.00 29.53 326 GLU A CA 1
ATOM 2737 C C . GLU A 1 326 ? 10.285 38.443 -8.937 1.00 29.53 326 GLU A C 1
ATOM 2739 O O . GLU A 1 326 ? 10.197 39.622 -8.592 1.00 29.53 326 GLU A O 1
ATOM 2744 N N . GLU A 1 327 ? 11.112 37.594 -8.332 1.00 31.94 327 GLU A N 1
ATOM 2745 C CA . GLU A 1 327 ? 12.285 38.057 -7.594 1.00 31.94 327 GLU A CA 1
ATOM 2746 C C . GLU A 1 327 ? 13.541 37.472 -8.232 1.00 31.94 327 GLU A C 1
ATOM 2748 O O . GLU A 1 327 ? 13.763 36.264 -8.308 1.00 31.94 327 GLU A O 1
ATOM 2753 N N . LYS A 1 328 ? 14.346 38.397 -8.751 1.00 32.66 328 LYS A N 1
ATOM 2754 C CA . LYS A 1 328 ? 15.683 38.179 -9.281 1.00 32.66 328 LYS A CA 1
ATOM 2755 C C . LYS A 1 328 ? 16.596 37.748 -8.139 1.00 32.66 328 LYS A C 1
ATOM 2757 O O . LYS A 1 328 ? 16.726 38.488 -7.174 1.00 32.66 328 LYS A O 1
ATOM 2762 N N . ASN A 1 329 ? 17.348 36.672 -8.336 1.00 28.53 329 ASN A N 1
ATOM 2763 C CA . ASN A 1 329 ? 18.732 36.631 -7.884 1.00 28.53 329 ASN A CA 1
ATOM 2764 C C . ASN A 1 329 ? 19.589 36.007 -8.981 1.00 28.53 329 ASN A C 1
ATOM 2766 O O . ASN A 1 329 ? 19.332 34.907 -9.464 1.00 28.53 329 ASN A O 1
ATOM 2770 N N . LYS A 1 330 ? 20.553 36.809 -9.426 1.00 31.38 330 LYS A N 1
ATOM 2771 C CA . LYS A 1 330 ? 21.576 36.476 -10.405 1.00 31.38 330 LYS A CA 1
ATOM 2772 C C . LYS A 1 330 ? 22.811 35.931 -9.689 1.00 31.38 330 LYS A C 1
ATOM 2774 O O . LYS A 1 330 ? 23.098 36.332 -8.566 1.00 31.38 330 LYS A O 1
ATOM 2779 N N . ASP A 1 331 ? 23.543 35.143 -10.469 1.00 32.50 331 ASP A N 1
ATOM 2780 C CA . ASP A 1 331 ? 24.957 34.782 -10.361 1.00 32.50 331 ASP A CA 1
ATOM 2781 C C . ASP A 1 331 ? 25.313 33.671 -9.361 1.00 32.50 331 ASP A C 1
ATOM 2783 O O . ASP A 1 331 ? 25.225 33.843 -8.152 1.00 32.50 331 ASP A O 1
ATOM 2787 N N . ILE A 1 332 ? 25.774 32.528 -9.896 1.00 31.94 332 ILE A N 1
ATOM 2788 C CA . ILE A 1 332 ? 27.161 32.033 -9.770 1.00 31.94 332 ILE A CA 1
ATOM 2789 C C . ILE A 1 332 ? 27.366 30.812 -10.705 1.00 31.94 332 ILE A C 1
ATOM 2791 O O . ILE A 1 332 ? 26.756 29.764 -10.545 1.00 31.94 332 ILE A O 1
ATOM 2795 N N . LEU A 1 333 ? 28.212 31.046 -11.714 1.00 32.69 333 LEU A N 1
ATOM 2796 C CA . LEU A 1 333 ? 29.260 30.216 -12.341 1.00 32.69 333 LEU A CA 1
ATOM 2797 C C . LEU A 1 333 ? 29.084 28.713 -12.663 1.00 32.69 333 LEU A C 1
ATOM 2799 O O . LEU A 1 333 ? 28.850 27.858 -11.820 1.00 32.69 333 LEU A O 1
ATOM 2803 N N . GLN A 1 334 ? 29.407 28.455 -13.935 1.00 34.97 334 GLN A N 1
ATOM 2804 C CA . GLN A 1 334 ? 30.026 27.280 -14.561 1.00 34.97 334 GLN A CA 1
ATOM 2805 C C . GLN A 1 334 ? 30.843 26.352 -13.640 1.00 34.97 334 GLN A C 1
ATOM 2807 O O . GLN A 1 334 ? 31.688 26.814 -12.876 1.00 34.97 334 GLN A O 1
ATOM 2812 N N . GLY A 1 335 ? 30.700 25.041 -13.856 1.00 29.42 335 GLY A N 1
ATOM 2813 C CA . GLY A 1 335 ? 31.636 24.029 -13.367 1.00 29.42 335 GLY A CA 1
ATOM 2814 C C . GLY A 1 335 ? 31.131 22.606 -13.590 1.00 29.42 335 GLY A C 1
ATOM 2815 O O . GLY A 1 335 ? 30.329 22.100 -12.813 1.00 29.42 335 GLY A O 1
ATOM 2816 N N . GLU A 1 336 ? 31.601 21.964 -14.658 1.00 36.34 336 GLU A N 1
ATOM 2817 C CA . GLU A 1 336 ? 31.559 20.511 -14.816 1.00 36.34 336 GLU A CA 1
ATOM 2818 C C . GLU A 1 336 ? 32.416 19.838 -13.726 1.00 36.34 336 GLU A C 1
ATOM 2820 O O . GLU A 1 336 ? 33.531 20.279 -13.453 1.00 36.34 336 GLU A O 1
ATOM 2825 N N . GLY A 1 337 ? 31.915 18.736 -13.155 1.00 34.34 337 GLY A N 1
ATOM 2826 C CA . GLY A 1 337 ? 32.711 17.744 -12.421 1.00 34.34 337 GLY A CA 1
ATOM 2827 C C . GLY A 1 337 ? 32.826 17.930 -10.903 1.00 34.34 337 GLY A C 1
ATOM 2828 O O . GLY A 1 337 ? 33.687 18.663 -10.436 1.00 34.34 337 GLY A O 1
ATOM 2829 N N . ALA A 1 338 ? 32.016 17.181 -10.141 1.00 33.31 338 ALA A N 1
ATOM 2830 C CA . ALA A 1 338 ? 32.392 16.513 -8.880 1.00 33.31 338 ALA A CA 1
ATOM 2831 C C . ALA A 1 338 ? 31.153 15.843 -8.253 1.00 33.31 338 ALA A C 1
ATOM 2833 O O . ALA A 1 338 ? 30.397 16.458 -7.501 1.00 33.31 338 ALA A O 1
ATOM 2834 N N . SER A 1 339 ? 30.949 14.562 -8.560 1.00 47.69 339 SER A N 1
ATOM 2835 C CA . SER A 1 339 ? 30.172 13.665 -7.706 1.00 47.69 339 SER A CA 1
ATOM 2836 C C . SER A 1 339 ? 30.927 13.416 -6.387 1.00 47.69 339 SER A C 1
ATOM 2838 O O . SER A 1 339 ? 32.149 13.521 -6.335 1.00 47.69 339 SER A O 1
ATOM 2840 N N . GLU A 1 340 ? 30.185 13.041 -5.341 1.00 43.97 340 GLU A N 1
ATOM 2841 C CA . GLU A 1 340 ? 30.639 12.283 -4.154 1.00 43.97 340 GLU A CA 1
ATOM 2842 C C . GLU A 1 340 ? 31.161 12.953 -2.866 1.00 43.97 340 GLU A C 1
ATOM 2844 O O . GLU A 1 340 ? 31.318 12.224 -1.892 1.00 43.97 340 GLU A O 1
ATOM 2849 N N . VAL A 1 341 ? 31.316 14.278 -2.722 1.00 46.22 341 VAL A N 1
ATOM 2850 C CA . VAL A 1 341 ? 31.879 14.825 -1.447 1.00 46.22 341 VAL A CA 1
ATOM 2851 C C . VAL A 1 341 ? 30.893 15.603 -0.552 1.00 46.22 341 VAL A C 1
ATOM 2853 O O . VAL A 1 341 ? 31.139 15.767 0.640 1.00 46.22 341 VAL A O 1
ATOM 2856 N N . TYR A 1 342 ? 29.709 15.992 -1.033 1.00 41.59 342 TYR A N 1
ATOM 2857 C CA . TYR A 1 342 ? 28.789 16.834 -0.239 1.00 41.59 342 TYR A CA 1
ATOM 2858 C C . TYR A 1 342 ? 27.811 16.089 0.693 1.00 41.59 342 TYR A C 1
ATOM 2860 O O . TYR A 1 342 ? 27.054 16.728 1.424 1.00 41.59 342 TYR A O 1
ATOM 2868 N N . GLY A 1 343 ? 27.841 14.753 0.730 1.00 40.31 343 GLY A N 1
ATOM 2869 C CA . GLY A 1 343 ? 26.982 13.960 1.622 1.00 40.31 343 GLY A CA 1
ATOM 2870 C C . GLY A 1 343 ? 27.499 13.837 3.061 1.00 40.31 343 GLY A C 1
ATOM 2871 O O . GLY A 1 343 ? 26.709 13.810 4.003 1.00 40.31 343 GLY A O 1
ATOM 2872 N N . GLU A 1 344 ? 28.818 13.791 3.271 1.00 46.16 344 GLU A N 1
ATOM 2873 C CA . GLU A 1 344 ? 29.378 13.489 4.599 1.00 46.16 344 GLU A CA 1
ATOM 2874 C C . GLU A 1 344 ? 29.534 14.717 5.509 1.00 46.16 344 GLU A C 1
ATOM 2876 O O . GLU A 1 344 ? 29.392 14.599 6.731 1.00 46.16 344 GLU A O 1
ATOM 2881 N N . GLU A 1 345 ? 29.781 15.908 4.954 1.00 47.41 345 GLU A N 1
ATOM 2882 C CA . GLU A 1 345 ? 29.902 17.128 5.765 1.00 47.41 345 GLU A CA 1
ATOM 2883 C C . GLU A 1 345 ? 28.553 17.594 6.325 1.00 47.41 345 GLU A C 1
ATOM 2885 O O . GLU A 1 345 ? 28.487 17.972 7.496 1.00 47.41 345 GLU A O 1
ATOM 2890 N N . ALA A 1 346 ? 27.463 17.459 5.560 1.00 49.34 346 ALA A N 1
ATOM 2891 C CA . ALA A 1 346 ? 26.110 17.771 6.029 1.00 49.34 346 ALA A CA 1
ATOM 2892 C C . ALA A 1 346 ? 25.640 16.823 7.152 1.00 49.34 346 ALA A C 1
ATOM 2894 O O . ALA A 1 346 ? 24.966 17.235 8.098 1.00 49.34 346 ALA A O 1
ATOM 2895 N N . VAL A 1 347 ? 26.053 15.551 7.108 1.00 51.94 347 VAL A N 1
ATOM 2896 C CA . VAL A 1 347 ? 25.741 14.572 8.163 1.00 51.94 347 VAL A CA 1
ATOM 2897 C C . VAL A 1 347 ? 26.575 14.824 9.427 1.00 51.94 347 VAL A C 1
ATOM 2899 O O . VAL A 1 347 ? 26.092 14.601 10.541 1.00 51.94 347 VAL A O 1
ATOM 2902 N N . ARG A 1 348 ? 27.809 15.337 9.302 1.00 52.81 348 ARG A N 1
ATOM 2903 C CA . ARG A 1 348 ? 28.650 15.690 10.462 1.00 52.81 348 ARG A CA 1
ATOM 2904 C C . ARG A 1 348 ? 28.181 16.947 11.192 1.00 52.81 348 ARG A C 1
ATOM 2906 O O . ARG A 1 348 ? 28.289 16.979 12.419 1.00 52.81 348 ARG A O 1
ATOM 2913 N N . THR A 1 349 ? 27.658 17.952 10.490 1.00 54.78 349 THR A N 1
ATOM 2914 C CA . THR A 1 349 ? 27.142 19.177 11.127 1.00 54.78 349 THR A CA 1
ATOM 2915 C C . THR A 1 349 ? 25.844 18.906 11.888 1.00 54.78 349 THR A C 1
ATOM 2917 O O . THR A 1 349 ? 25.765 19.219 13.074 1.00 54.78 349 THR A O 1
ATOM 2920 N N . MET A 1 350 ? 24.903 18.159 11.300 1.00 50.56 350 MET A N 1
ATOM 2921 C CA . MET A 1 350 ? 23.654 17.775 11.979 1.00 50.56 350 MET A CA 1
ATOM 2922 C C . MET A 1 350 ? 23.871 16.926 13.242 1.00 50.56 350 MET A C 1
ATOM 2924 O O . MET A 1 350 ? 23.118 17.031 14.212 1.00 50.56 350 MET A O 1
ATOM 2928 N N . LYS A 1 351 ? 24.904 16.074 13.261 1.00 58.69 351 LYS A N 1
ATOM 2929 C CA . LYS A 1 351 ? 25.199 15.220 14.421 1.00 58.69 351 LYS A CA 1
ATOM 2930 C C . LYS A 1 351 ? 25.760 16.019 15.603 1.00 58.69 351 LYS A C 1
ATOM 2932 O O . LYS A 1 351 ? 25.435 15.699 16.746 1.00 58.69 351 LYS A O 1
ATOM 2937 N N . LYS A 1 352 ? 26.539 17.075 15.334 1.00 60.91 352 LYS A N 1
ATOM 2938 C CA . LYS A 1 352 ? 27.015 18.016 16.362 1.00 60.91 352 LYS A CA 1
ATOM 2939 C C . LYS A 1 352 ? 25.874 18.847 16.945 1.00 60.91 352 LYS A C 1
ATOM 2941 O O . LYS A 1 352 ? 25.795 18.972 18.165 1.00 60.91 352 LYS A O 1
ATOM 2946 N N . ASP A 1 353 ? 24.956 19.315 16.105 1.00 56.47 353 ASP A N 1
ATOM 2947 C CA . ASP A 1 353 ? 23.826 20.135 16.557 1.00 56.47 353 ASP A CA 1
ATOM 2948 C C . ASP A 1 353 ? 22.851 19.328 17.437 1.00 56.47 353 ASP A C 1
ATOM 2950 O O . ASP A 1 353 ? 22.366 19.814 18.460 1.00 56.47 353 ASP A O 1
ATOM 2954 N N . LEU A 1 354 ? 22.642 18.041 17.132 1.00 62.28 354 LEU A N 1
ATOM 2955 C CA . LEU A 1 354 ? 21.829 17.142 17.964 1.00 62.28 354 LEU A CA 1
ATOM 2956 C C . LEU A 1 354 ? 22.490 16.768 19.302 1.00 62.28 354 LEU A C 1
ATOM 2958 O O . LEU A 1 354 ? 21.787 16.534 20.291 1.00 62.28 354 LEU A O 1
ATOM 2962 N N . GLU A 1 355 ? 23.822 16.706 19.367 1.00 65.69 355 GLU A N 1
ATOM 2963 C CA . GLU A 1 355 ? 24.544 16.494 20.629 1.00 65.69 355 GLU A CA 1
ATOM 2964 C C . GLU A 1 355 ? 24.540 17.739 21.519 1.00 65.69 355 GLU A C 1
ATOM 2966 O O . GLU A 1 355 ? 24.446 17.609 22.744 1.00 65.69 355 GLU A O 1
ATOM 2971 N N . GLN A 1 356 ? 24.566 18.934 20.927 1.00 62.84 356 GLN A N 1
ATOM 2972 C CA . GLN A 1 356 ? 24.488 20.193 21.664 1.00 62.84 356 GLN A CA 1
ATOM 2973 C C . GLN A 1 356 ? 23.095 20.392 22.288 1.00 62.84 356 GLN A C 1
ATOM 2975 O O . GLN A 1 356 ? 22.992 20.628 23.492 1.00 62.84 356 GLN A O 1
ATOM 2980 N N . ILE A 1 357 ? 22.024 20.097 21.541 1.00 64.12 357 ILE A N 1
ATOM 2981 C CA . ILE A 1 357 ? 20.637 20.117 22.049 1.00 64.12 357 ILE A CA 1
ATOM 2982 C C . ILE A 1 357 ? 20.408 19.072 23.162 1.00 64.12 357 ILE A C 1
ATOM 2984 O O . ILE A 1 357 ? 19.601 19.276 24.072 1.00 64.12 357 ILE A O 1
ATOM 2988 N N . ARG A 1 358 ? 21.116 17.933 23.134 1.00 61.22 358 ARG A N 1
ATOM 2989 C CA . ARG A 1 358 ? 21.030 16.913 24.199 1.00 61.22 358 ARG A CA 1
ATOM 2990 C C . ARG A 1 358 ? 21.762 17.301 25.481 1.00 61.22 358 ARG A C 1
ATOM 2992 O O . ARG A 1 358 ? 21.360 16.824 26.542 1.00 61.22 358 ARG A O 1
ATOM 2999 N N . LYS A 1 359 ? 22.812 18.123 25.401 1.00 65.88 359 LYS A N 1
ATOM 3000 C CA . LYS A 1 359 ? 23.509 18.647 26.585 1.00 65.88 359 LYS A CA 1
ATOM 3001 C C . LYS A 1 359 ? 22.704 19.744 27.274 1.00 65.88 359 LYS A C 1
ATOM 3003 O O . LYS A 1 359 ? 22.563 19.691 28.487 1.00 65.88 359 LYS A O 1
ATOM 3008 N N . GLU A 1 360 ? 22.072 20.629 26.510 1.00 62.03 360 GLU A N 1
ATOM 3009 C CA . GLU A 1 360 ? 21.245 21.723 27.048 1.00 62.03 360 GLU A CA 1
ATOM 3010 C C . GLU A 1 360 ? 19.926 21.255 27.697 1.00 62.03 360 GLU A C 1
ATOM 3012 O O . GLU A 1 360 ? 19.283 22.016 28.405 1.00 62.03 360 GLU A O 1
ATOM 3017 N N . ARG A 1 361 ? 19.514 19.994 27.495 1.00 56.69 361 ARG A N 1
ATOM 3018 C CA . ARG A 1 361 ? 18.340 19.391 28.163 1.00 56.69 361 ARG A CA 1
ATOM 3019 C C . ARG A 1 361 ? 18.659 18.619 29.450 1.00 56.69 361 ARG A C 1
ATOM 3021 O O . ARG A 1 361 ? 17.747 18.024 30.025 1.00 56.69 361 ARG A O 1
ATOM 3028 N N . LYS A 1 362 ? 19.930 18.535 29.855 1.00 51.94 362 LYS A N 1
ATOM 3029 C CA . LYS A 1 362 ? 20.370 17.784 31.048 1.00 51.94 362 LYS A CA 1
ATOM 3030 C C . LYS A 1 362 ? 21.032 18.647 32.130 1.00 51.94 362 LYS A C 1
ATOM 3032 O O . LYS A 1 362 ? 21.413 18.088 33.157 1.00 51.94 362 LYS A O 1
ATOM 3037 N N . GLU A 1 363 ? 21.134 19.952 31.914 1.00 44.62 363 GLU A N 1
ATOM 3038 C CA . GLU A 1 363 ? 21.342 20.970 32.957 1.00 44.62 363 GLU A CA 1
ATOM 3039 C C . GLU A 1 363 ? 19.998 21.630 33.276 1.00 44.62 363 GLU A C 1
ATOM 3041 O O . GLU A 1 363 ? 19.787 21.965 34.464 1.00 44.62 363 GLU A O 1
#

Radius of gyration: 45.98 Å; chains: 1; bounding box: 87×96×147 Å

pLDDT: mean 73.62, std 25.28, range [25.95, 97.06]

Secondary structure (DSSP, 8-state):
----------HHHHHHHHHHHHHHHHHHHHHHHHHHHHHHHHHHHHHHHHHHH---HHHHHHHHHHHHHHHHHHHHHHHHHHHHHHHHHHHHHHHHHHHHHHHHHHHHHHHHHHHHHHHHHHHHHHHHHHHHHSSSHHHHHHHHHHHHHHHHHHHHHHHHHHHHHHHH---HHHHHHHHHHHHHHHHHHHHHHHHHHHHHHHHHHHHHHHHHHHHHHHHHHHHHHHHHHHHHHHHHHHHHHHHH-THHHHHHHHHHHHHHHHHHHHHHHHHHHSSS-----------PPPPPPPPPP-----------------PPPPPPP------------------SSHHHHHHHHHHHHHHHHHHHT--

Sequence (363 aa):
MENYQSASSSPYDAIRATLLKREFQAREKIREIFREEEAIEQDEQQIEEQQRKESSEDAKKELEKQRWAIEDRRREIKQKRWDAEKEQKTFESQLTKVKDYVVLQKELLRVIAQEEQIEMQKSQVEQKEAPQERSDVLGRIQKELTLVIAREQELEAKQYEIEKQEWATQDEREKRTLEEQRWKVVDERRAAEQERMQVEDALTSSFQTLRVLESERTGYEEKRQELEKRRWEIQDQVAQIEQEFPEFVSVKSQAVREQDVSLKVGQVVEVAVEEVREEAEGAPTEERVPEPEIIPFREQTDKEEAQGDEVEEITPPKKKDVEVKEEKNKDILQGEGASEVYGEEAVRTMKKDLEQIRKERKE

Organism: NCBI:txid1802450

Foldseek 3Di:
DDDPDDDPCQVLNVVLVVLVVQLVVLVVQLVVLVVVLVVLVVQLVVLVVCLVVDDDPVVNVVSVVSNVVSVVSNVVSVVSNVVSVVSNVVSVVLSVLSVLLVVLVVVLVVLVVVLVVLVVVLVVLVVVVCVLPVDDPLVVLVVQLVVLVVLLVVLVVVLVVLVVVLVVDPDPVVNVVSVVVSVVSVVVSVVSVVVNVVSVVSNVVSVVVNVVSVVSNVVSVVVSVVSVVVSVVSVVSSVVSCVVPVVVVVSVVVVVVVVVVVVVVVVVVVVVVVPDDDDDDDDDDDDDDDDDDDDDDDDDDDDDDDDDDDDDDDDDDDDDDDDDDDDDDDDDDDDDDDPDDPPPVVVVVVVVVVVVVVVVVPD